Protein AF-A0A523K2S6-F1 (afdb_monomer)

Mean predicted aligned error: 17.95 Å

Radius of gyration: 33.0 Å; Cα contacts (8 Å, |Δi|>4): 289; chains: 1; bounding box: 97×90×65 Å

pLDDT: mean 77.91, std 21.89, range [34.88, 98.75]

Structure (mmCIF, N/CA/C/O backbone):
data_AF-A0A523K2S6-F1
#
_entry.id   AF-A0A523K2S6-F1
#
loop_
_atom_site.group_PDB
_atom_site.id
_atom_site.type_symbol
_atom_site.label_atom_id
_atom_site.label_alt_id
_atom_site.label_comp_id
_atom_site.label_asym_id
_atom_site.label_entity_id
_atom_site.label_seq_id
_atom_site.pdbx_PDB_ins_code
_atom_site.Cartn_x
_atom_site.Cartn_y
_atom_site.Cartn_z
_atom_site.occupancy
_atom_site.B_iso_or_equiv
_atom_site.auth_seq_id
_atom_site.auth_comp_id
_atom_site.auth_asym_id
_atom_site.auth_atom_id
_atom_site.pdbx_PDB_model_num
ATOM 1 N N . MET A 1 1 ? -39.197 -48.636 18.291 1.00 49.72 1 MET A N 1
ATOM 2 C CA . MET A 1 1 ? -38.676 -48.332 16.944 1.00 49.72 1 MET A CA 1
ATOM 3 C C . MET A 1 1 ? -39.840 -48.291 15.971 1.00 49.72 1 MET A C 1
ATOM 5 O O . MET A 1 1 ? -40.367 -49.347 15.671 1.00 49.72 1 MET A O 1
ATOM 9 N N . SER A 1 2 ? -40.267 -47.093 15.575 1.00 45.44 2 SER A N 1
ATOM 10 C CA . SER A 1 2 ? -41.191 -46.810 14.464 1.00 45.44 2 SER A CA 1
ATOM 11 C C . SER A 1 2 ? -41.202 -45.296 14.273 1.00 45.44 2 SER A C 1
ATOM 13 O O . SER A 1 2 ? -41.321 -44.574 15.260 1.00 45.44 2 SER A O 1
ATOM 15 N N . GLY A 1 3 ? -41.066 -44.818 13.039 1.00 45.69 3 GLY A N 1
ATOM 16 C CA . GLY A 1 3 ? -41.155 -43.390 12.739 1.00 45.69 3 GLY A CA 1
ATOM 17 C C . GLY A 1 3 ? -40.710 -43.059 11.321 1.00 45.69 3 GLY A C 1
ATOM 18 O O . GLY A 1 3 ? -39.534 -42.814 11.093 1.00 45.69 3 GLY A O 1
ATOM 19 N N . ASN A 1 4 ? -41.676 -43.120 10.407 1.00 50.22 4 ASN A N 1
ATOM 20 C CA . ASN A 1 4 ? -41.684 -42.763 8.988 1.00 50.22 4 ASN A CA 1
ATOM 21 C C . ASN A 1 4 ? -40.655 -41.736 8.483 1.00 50.22 4 ASN A C 1
ATOM 23 O O . ASN A 1 4 ? -40.502 -40.649 9.032 1.00 50.22 4 ASN A O 1
ATOM 27 N N . VAL A 1 5 ? -40.097 -42.055 7.312 1.00 49.19 5 VAL A N 1
ATOM 28 C CA . VAL A 1 5 ? -39.495 -41.107 6.369 1.00 49.19 5 VAL A CA 1
ATOM 29 C C . VAL A 1 5 ? -40.601 -40.600 5.438 1.00 49.19 5 VAL A C 1
ATOM 31 O O . VAL A 1 5 ? -41.127 -41.367 4.634 1.00 49.19 5 VAL A O 1
ATOM 34 N N . GLU A 1 6 ? -40.944 -39.317 5.538 1.00 52.25 6 GLU A N 1
ATOM 35 C CA . GLU A 1 6 ? -41.710 -38.590 4.518 1.00 52.25 6 GLU A CA 1
ATOM 36 C C . GLU A 1 6 ? -40.769 -37.687 3.699 1.00 52.25 6 GLU A C 1
ATOM 38 O O . GLU A 1 6 ? -39.931 -36.996 4.284 1.00 52.25 6 GLU A O 1
ATOM 43 N N . PRO A 1 7 ? -40.895 -37.649 2.359 1.00 58.34 7 PRO A N 1
ATOM 44 C CA . PRO A 1 7 ? -40.192 -36.695 1.512 1.00 58.34 7 PRO A CA 1
ATOM 45 C C . PRO A 1 7 ? -41.106 -35.511 1.166 1.00 58.34 7 PRO A C 1
ATOM 47 O O . PRO A 1 7 ? -42.176 -35.698 0.590 1.00 58.34 7 PRO A O 1
ATOM 50 N N . VAL A 1 8 ? -40.675 -34.274 1.438 1.00 51.72 8 VAL A N 1
ATOM 51 C CA . VAL A 1 8 ? -41.408 -33.074 0.997 1.00 51.72 8 VAL A CA 1
ATOM 52 C C . VAL A 1 8 ? -40.514 -32.145 0.179 1.00 51.72 8 VAL A C 1
ATOM 54 O O . VAL A 1 8 ? -39.736 -31.348 0.685 1.00 51.72 8 VAL A O 1
ATOM 57 N N . SER A 1 9 ? -40.693 -32.304 -1.130 1.00 50.50 9 SER A N 1
ATOM 58 C CA . SER A 1 9 ? -40.904 -31.267 -2.140 1.00 50.50 9 SER A CA 1
ATOM 59 C C . SER A 1 9 ? -39.935 -30.081 -2.228 1.00 50.50 9 SER A C 1
ATOM 61 O O . SER A 1 9 ? -40.079 -29.051 -1.576 1.00 50.50 9 SER A O 1
ATOM 63 N N . ALA A 1 10 ? -39.088 -30.162 -3.256 1.00 51.25 10 ALA A N 1
ATOM 64 C CA . ALA A 1 10 ? -38.571 -29.018 -3.993 1.00 51.25 10 ALA A CA 1
ATOM 65 C C . ALA A 1 10 ? -39.717 -28.129 -4.511 1.00 51.25 10 ALA A C 1
ATOM 67 O O . ALA A 1 10 ? -40.671 -28.643 -5.101 1.00 51.25 10 ALA A O 1
ATOM 68 N N . HIS A 1 11 ? -39.604 -26.808 -4.342 1.00 53.78 11 HIS A N 1
ATOM 69 C CA . HIS A 1 11 ? -40.434 -25.826 -5.039 1.00 53.78 11 HIS A CA 1
ATOM 70 C C . HIS A 1 11 ? -39.612 -24.617 -5.510 1.00 53.78 11 HIS A C 1
ATOM 72 O O . HIS A 1 11 ? -39.163 -23.787 -4.732 1.00 53.78 11 HIS A O 1
ATOM 78 N N . ARG A 1 12 ? -39.489 -24.566 -6.840 1.00 58.84 12 ARG A N 1
ATOM 79 C CA . ARG A 1 12 ? -39.665 -23.413 -7.737 1.00 58.84 12 ARG A CA 1
ATOM 80 C C . ARG A 1 12 ? -38.835 -22.144 -7.509 1.00 58.84 12 ARG A C 1
ATOM 82 O O . ARG A 1 12 ? -39.193 -21.224 -6.789 1.00 58.84 12 ARG A O 1
ATOM 89 N N . ILE A 1 13 ? -37.818 -22.080 -8.364 1.00 51.72 13 ILE A N 1
ATOM 90 C CA . ILE A 1 13 ? -37.396 -20.949 -9.198 1.00 51.72 13 ILE A CA 1
ATOM 91 C C . ILE A 1 13 ? -38.525 -19.922 -9.424 1.00 51.72 13 ILE A C 1
ATOM 93 O O . ILE A 1 13 ? -39.527 -20.227 -10.072 1.00 51.72 13 ILE A O 1
ATOM 97 N N . THR A 1 14 ? -38.289 -18.678 -9.009 1.00 52.59 14 THR A N 1
ATOM 98 C CA . THR A 1 14 ? -38.937 -17.500 -9.602 1.00 52.59 14 THR A CA 1
ATOM 99 C C . THR A 1 14 ? -37.880 -16.450 -9.900 1.00 52.59 14 THR A C 1
ATOM 101 O O . THR A 1 14 ? -37.415 -15.717 -9.033 1.00 52.59 14 THR A O 1
ATOM 104 N N . SER A 1 15 ? -37.492 -16.420 -11.168 1.00 51.84 15 SER A N 1
ATOM 105 C CA . SER A 1 15 ? -36.750 -15.364 -11.832 1.00 51.84 15 SER A CA 1
ATOM 106 C C . SER A 1 15 ? -37.618 -14.106 -11.939 1.00 51.84 15 SER A C 1
ATOM 108 O O . SER A 1 15 ? -38.623 -14.084 -12.648 1.00 51.84 15 SER A O 1
ATOM 110 N N . VAL A 1 16 ? -37.211 -13.025 -11.274 1.00 59.16 16 VAL A N 1
ATOM 111 C CA . VAL A 1 16 ? -37.731 -11.677 -11.540 1.00 59.16 16 VAL A CA 1
ATOM 112 C C . VAL A 1 16 ? -36.682 -10.926 -12.353 1.00 59.16 16 VAL A C 1
ATOM 114 O O . VAL A 1 16 ? -35.808 -10.245 -11.833 1.00 59.16 16 VAL A O 1
ATOM 117 N N . GLN A 1 17 ? -36.778 -11.101 -13.669 1.00 56.09 17 GLN A N 1
ATOM 118 C CA . GLN A 1 17 ? -36.229 -10.194 -14.672 1.00 56.09 17 GLN A CA 1
ATOM 119 C C . GLN A 1 17 ? -37.287 -9.131 -14.981 1.00 56.09 17 GLN A C 1
ATOM 121 O O . GLN A 1 17 ? -38.401 -9.485 -15.370 1.00 56.09 17 GLN A O 1
ATOM 126 N N . ARG A 1 18 ? -36.945 -7.852 -14.778 1.00 51.03 18 ARG A N 1
ATOM 127 C CA . ARG A 1 18 ? -37.599 -6.612 -15.265 1.00 51.03 18 ARG A CA 1
ATOM 128 C C . ARG A 1 18 ? -36.822 -5.456 -14.600 1.00 51.03 18 ARG A C 1
ATOM 130 O O . ARG A 1 18 ? -36.730 -5.432 -13.385 1.00 51.03 18 ARG A O 1
ATOM 137 N N . ARG A 1 19 ? -36.254 -4.462 -15.285 1.00 59.84 19 ARG A N 1
ATOM 138 C CA . ARG A 1 19 ? -36.777 -3.728 -16.438 1.00 59.84 19 ARG A CA 1
ATOM 139 C C . ARG A 1 19 ? -35.655 -3.223 -17.344 1.00 59.84 19 ARG A C 1
ATOM 141 O O . ARG A 1 19 ? -34.647 -2.698 -16.891 1.00 59.84 19 ARG A O 1
ATOM 148 N N . CYS A 1 20 ? -35.947 -3.313 -18.635 1.00 49.75 20 CYS A N 1
ATOM 149 C CA . CYS A 1 20 ? -35.382 -2.508 -19.704 1.00 49.75 20 CYS A CA 1
ATOM 150 C C . CYS A 1 20 ? -35.669 -1.017 -19.437 1.00 49.75 20 CYS A C 1
ATOM 152 O O . CYS A 1 20 ? -36.823 -0.654 -19.203 1.00 49.75 20 CYS A O 1
ATOM 154 N N . GLY A 1 21 ? -34.642 -0.172 -19.503 1.00 44.00 21 GLY A N 1
ATOM 155 C CA . GLY A 1 21 ? -34.750 1.286 -19.505 1.00 44.00 21 GLY A CA 1
ATOM 156 C C . GLY A 1 21 ? -33.819 1.844 -20.575 1.00 44.00 21 GLY A C 1
ATOM 157 O O . GLY A 1 21 ? -32.608 1.861 -20.406 1.00 44.00 21 GLY A O 1
ATOM 158 N N . ARG A 1 22 ? -34.411 2.228 -21.704 1.00 47.81 22 ARG A N 1
ATOM 159 C CA . ARG A 1 22 ? -33.786 2.741 -22.924 1.00 47.81 22 ARG A CA 1
ATOM 160 C C . ARG A 1 22 ? -34.206 4.202 -23.075 1.00 47.81 22 ARG A C 1
ATOM 162 O O . ARG A 1 22 ? -35.403 4.451 -23.141 1.00 47.81 22 ARG A O 1
ATOM 169 N N . ALA A 1 23 ? -33.256 5.127 -23.162 1.00 44.72 23 ALA A N 1
ATOM 170 C CA . ALA A 1 23 ? -33.425 6.483 -23.707 1.00 44.72 23 ALA A CA 1
ATOM 171 C C . ALA A 1 23 ? -32.012 7.042 -23.974 1.00 44.72 23 ALA A C 1
ATOM 173 O O . ALA A 1 23 ? -31.183 7.033 -23.073 1.00 44.72 23 ALA A O 1
ATOM 174 N N . ALA A 1 24 ? -31.608 7.225 -25.238 1.00 45.81 24 ALA A N 1
ATOM 175 C CA . ALA A 1 24 ? -31.698 8.497 -25.979 1.00 45.81 24 ALA A CA 1
ATOM 176 C C . ALA A 1 24 ? -30.835 9.582 -25.297 1.00 45.81 24 ALA A C 1
ATOM 178 O O . ALA A 1 24 ? -31.124 9.976 -24.181 1.00 45.81 24 ALA A O 1
ATOM 179 N N . GLY A 1 25 ? -29.702 10.031 -25.838 1.00 40.34 25 GLY A N 1
ATOM 180 C CA . GLY A 1 25 ? -29.514 10.572 -27.181 1.00 40.34 25 GLY A CA 1
ATOM 181 C C . GLY A 1 25 ? -29.456 12.101 -27.079 1.00 40.34 25 GLY A C 1
ATOM 182 O O . GLY A 1 25 ? -30.502 12.727 -27.011 1.00 40.34 25 GLY A O 1
ATOM 183 N N . ALA A 1 26 ? -28.253 12.682 -27.041 1.00 45.16 26 ALA A N 1
ATOM 184 C CA . ALA A 1 26 ? -27.994 14.120 -27.219 1.00 45.16 26 ALA A CA 1
ATOM 185 C C . ALA A 1 26 ? -26.478 14.295 -27.444 1.00 45.16 26 ALA A C 1
ATOM 187 O O . ALA A 1 26 ? -25.683 14.058 -26.544 1.00 45.16 26 ALA A O 1
ATOM 188 N N . SER A 1 27 ? -26.008 14.350 -28.691 1.00 41.16 27 SER A N 1
ATOM 189 C CA . SER A 1 27 ? -25.893 15.552 -29.534 1.00 41.16 27 SER A CA 1
ATOM 190 C C . SER A 1 27 ? -24.759 16.496 -29.107 1.00 41.16 27 SER A C 1
ATOM 192 O O . SER A 1 27 ? -24.854 17.241 -28.138 1.00 41.16 27 SER A O 1
ATOM 194 N N . ILE A 1 28 ? -23.714 16.437 -29.928 1.00 53.41 28 ILE A N 1
ATOM 195 C CA . ILE A 1 28 ? -22.535 17.298 -30.064 1.00 53.41 28 ILE A CA 1
ATOM 196 C C . ILE A 1 28 ? -22.958 18.777 -30.222 1.00 53.41 28 ILE A C 1
ATOM 198 O O . ILE A 1 28 ? -24.001 19.048 -30.819 1.00 53.41 28 ILE A O 1
ATOM 202 N N . PRO A 1 29 ? -22.130 19.744 -29.787 1.00 53.88 29 PRO A N 1
ATOM 203 C CA . PRO A 1 29 ? -21.539 20.596 -30.815 1.00 53.88 29 PRO A CA 1
ATOM 204 C C . PRO A 1 29 ? -20.043 20.845 -30.603 1.00 53.88 29 PRO A C 1
ATOM 206 O O . PRO A 1 29 ? -19.600 21.416 -29.609 1.00 53.88 29 PRO A O 1
ATOM 209 N N . ALA A 1 30 ? -19.287 20.480 -31.634 1.00 51.97 30 ALA A N 1
ATOM 210 C CA . ALA A 1 30 ? -18.008 21.067 -31.958 1.00 51.97 30 ALA A CA 1
ATOM 211 C C . ALA A 1 30 ? -18.214 22.549 -32.322 1.00 51.97 30 ALA A C 1
ATOM 213 O O . ALA A 1 30 ? -19.027 22.887 -33.183 1.00 51.97 30 ALA A O 1
ATOM 214 N N . ARG A 1 31 ? -17.450 23.428 -31.680 1.00 56.91 31 ARG A N 1
ATOM 215 C CA . ARG A 1 31 ? -17.113 24.788 -32.126 1.00 56.91 31 ARG A CA 1
ATOM 216 C C . ARG A 1 31 ? -15.602 24.879 -31.919 1.00 56.91 31 ARG A C 1
ATOM 218 O O . ARG A 1 31 ? -15.158 24.767 -30.788 1.00 56.91 31 ARG A O 1
ATOM 225 N N . LEU A 1 32 ? -14.743 24.829 -32.934 1.00 46.94 32 LEU A N 1
ATOM 226 C CA . LEU A 1 32 ? -14.580 25.741 -34.072 1.00 46.94 32 LEU A CA 1
ATOM 227 C C . LEU A 1 32 ? -14.509 27.217 -33.649 1.00 46.94 32 LEU A C 1
ATOM 229 O O . LEU A 1 32 ? -15.519 27.913 -33.633 1.00 46.94 32 LEU A O 1
ATOM 233 N N . LEU A 1 33 ? -13.291 27.676 -33.355 1.00 51.50 33 LEU A N 1
ATOM 234 C CA . LEU A 1 33 ? -12.807 29.038 -33.611 1.00 51.50 33 LEU A CA 1
ATOM 235 C C . LEU A 1 33 ? -11.278 28.924 -33.789 1.00 51.50 33 LEU A C 1
ATOM 237 O O . LEU A 1 33 ? -10.577 28.547 -32.861 1.00 51.50 33 LEU A O 1
ATOM 241 N N . LEU A 1 34 ? -10.785 28.815 -35.021 1.00 49.88 34 LEU A N 1
ATOM 242 C CA . LEU A 1 34 ? -10.375 29.896 -35.930 1.00 49.88 34 LEU A CA 1
ATOM 243 C C . LEU A 1 34 ? -9.080 30.620 -35.500 1.00 49.88 34 LEU A C 1
ATOM 245 O O . LEU A 1 34 ? -9.089 31.551 -34.705 1.00 49.88 34 LEU A O 1
ATOM 249 N N . VAL A 1 35 ? -7.986 30.127 -36.089 1.00 49.91 35 VAL A N 1
ATOM 250 C CA . VAL A 1 35 ? -6.785 30.802 -36.616 1.00 49.91 35 VAL A CA 1
ATOM 251 C C . VAL A 1 35 ? -6.723 32.331 -36.467 1.00 49.91 35 VAL A C 1
ATOM 253 O O . VAL A 1 35 ? -7.559 33.045 -37.015 1.00 49.91 35 VAL A O 1
ATOM 256 N N . ALA A 1 36 ? -5.611 32.823 -35.909 1.00 55.91 36 ALA A N 1
ATOM 257 C CA . ALA A 1 36 ? -5.037 34.120 -36.266 1.00 55.91 36 ALA A CA 1
ATOM 258 C C . ALA A 1 36 ? -3.507 33.997 -36.396 1.00 55.91 36 ALA A C 1
ATOM 260 O O . ALA A 1 36 ? -2.790 33.785 -35.420 1.00 55.91 36 ALA A O 1
ATOM 261 N N . LEU A 1 37 ? -3.040 34.098 -37.642 1.00 52.47 37 LEU A N 1
ATOM 262 C CA . LEU A 1 37 ? -1.653 34.319 -38.040 1.00 52.47 37 LEU A CA 1
ATOM 263 C C . LEU A 1 37 ? -1.199 35.717 -37.611 1.00 52.47 37 LEU A C 1
ATOM 265 O O . LEU A 1 37 ? -1.902 36.682 -37.901 1.00 52.47 37 LEU A O 1
ATOM 269 N N . LEU A 1 38 ? 0.017 35.838 -37.076 1.00 57.69 38 LEU A N 1
ATOM 270 C CA . LEU A 1 38 ? 0.796 37.075 -37.154 1.00 57.69 38 LEU A CA 1
ATOM 271 C C . LEU A 1 38 ? 2.238 36.740 -37.544 1.00 57.69 38 LEU A C 1
ATOM 273 O O . LEU A 1 38 ? 3.050 36.278 -36.748 1.00 57.69 38 LEU A O 1
ATOM 277 N N . VAL A 1 39 ? 2.491 36.968 -38.829 1.00 49.97 39 VAL A N 1
ATOM 278 C CA . VAL A 1 39 ? 3.796 37.107 -39.470 1.00 49.97 39 VAL A CA 1
ATOM 279 C C . VAL A 1 39 ? 4.467 38.371 -38.926 1.00 49.97 39 VAL A C 1
ATOM 281 O O . VAL A 1 39 ? 3.834 39.425 -38.878 1.00 49.97 39 VAL A O 1
ATOM 284 N N . GLY A 1 40 ? 5.744 38.278 -38.559 1.00 42.69 40 GLY A N 1
ATOM 285 C CA . GLY A 1 40 ? 6.591 39.417 -38.206 1.00 42.69 40 GLY A CA 1
ATOM 286 C C . GLY A 1 40 ? 8.005 39.194 -38.734 1.00 42.69 40 GLY A C 1
ATOM 287 O O . GLY A 1 40 ? 8.670 38.235 -38.359 1.00 42.69 40 GLY A O 1
ATOM 288 N N . SER A 1 41 ? 8.402 40.057 -39.660 1.00 48.41 41 SER A N 1
ATOM 289 C CA . SER A 1 41 ? 9.539 39.950 -40.574 1.00 48.41 41 SER A CA 1
ATOM 290 C C . SER A 1 41 ? 10.744 40.785 -40.117 1.00 48.41 41 SER A C 1
ATOM 292 O O . SER A 1 41 ? 10.554 41.856 -39.550 1.00 48.41 41 SER A O 1
ATOM 294 N N . GLY A 1 42 ? 11.953 40.375 -40.528 1.00 39.84 42 GLY A N 1
ATOM 295 C CA . GLY A 1 42 ? 13.169 41.210 -40.602 1.00 39.84 42 GLY A CA 1
ATOM 296 C C . GLY A 1 42 ? 14.052 41.166 -39.346 1.00 39.84 42 GLY A C 1
ATOM 297 O O . GLY A 1 42 ? 13.551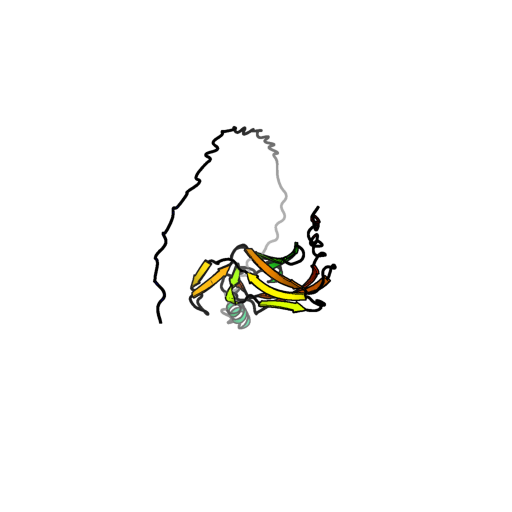 41.156 -38.236 1.00 39.84 42 GLY A O 1
ATOM 298 N N . GLY A 1 43 ? 15.380 41.127 -39.406 1.00 34.88 43 GLY A N 1
ATOM 299 C CA . GLY A 1 43 ? 16.327 41.211 -40.512 1.00 34.88 43 GLY A CA 1
ATOM 300 C C . GLY A 1 43 ? 17.694 41.653 -39.959 1.00 34.88 43 GLY A C 1
ATOM 301 O O . GLY A 1 43 ? 17.757 42.632 -39.232 1.00 34.88 43 GLY A O 1
ATOM 302 N N . ALA A 1 44 ? 18.747 40.934 -40.361 1.00 35.59 44 ALA A N 1
ATOM 303 C CA . ALA A 1 44 ? 20.128 41.391 -40.578 1.00 35.59 44 ALA A CA 1
ATOM 304 C C . ALA A 1 44 ? 21.070 41.848 -39.420 1.00 35.59 44 ALA A C 1
ATOM 306 O O . ALA A 1 44 ? 20.937 42.928 -38.863 1.00 35.59 44 ALA A O 1
ATOM 307 N N . LEU A 1 45 ? 22.160 41.063 -39.301 1.00 42.69 45 LEU A N 1
ATOM 308 C CA . LEU A 1 45 ? 23.595 41.441 -39.333 1.00 42.69 45 LEU A CA 1
ATOM 309 C C . LEU A 1 45 ? 24.281 42.085 -38.104 1.00 42.69 45 LEU A C 1
ATOM 311 O O . LEU A 1 45 ? 24.112 43.267 -37.834 1.00 42.69 45 LEU A O 1
ATOM 315 N N . ALA A 1 46 ? 25.190 41.308 -37.492 1.00 39.12 46 ALA A N 1
ATOM 316 C CA . ALA A 1 46 ? 26.567 41.657 -37.073 1.00 39.12 46 ALA A CA 1
ATOM 317 C C . ALA A 1 46 ? 27.170 40.405 -36.390 1.00 39.12 46 ALA A C 1
ATOM 319 O O . ALA A 1 46 ? 26.710 39.995 -35.330 1.00 39.12 46 ALA A O 1
ATOM 320 N N . ASP A 1 47 ? 27.932 39.568 -37.092 1.00 40.34 47 ASP A N 1
ATOM 321 C CA . ASP A 1 47 ? 29.402 39.613 -37.199 1.00 40.34 47 ASP A CA 1
ATOM 322 C C . ASP A 1 47 ? 30.122 39.706 -35.841 1.00 40.34 47 ASP A C 1
ATOM 324 O O . ASP A 1 47 ? 30.243 40.788 -35.273 1.00 40.34 47 ASP A O 1
ATOM 328 N N . HIS A 1 48 ? 30.581 38.557 -35.329 1.00 39.53 48 HIS A N 1
ATOM 329 C CA . HIS A 1 48 ? 31.807 38.434 -34.531 1.00 39.53 48 HIS A CA 1
ATOM 330 C C . HIS A 1 48 ? 32.260 36.969 -34.513 1.00 39.53 48 HIS A C 1
ATOM 332 O O . HIS A 1 48 ? 31.724 36.124 -33.793 1.00 39.53 48 HIS A O 1
ATOM 338 N N . ALA A 1 49 ? 33.252 36.680 -35.350 1.00 49.53 49 ALA A N 1
ATOM 339 C CA . ALA A 1 49 ? 34.025 35.451 -35.317 1.00 49.53 49 ALA A CA 1
ATOM 340 C C . ALA A 1 49 ? 34.973 35.442 -34.105 1.00 49.53 49 ALA A C 1
ATOM 342 O O . ALA A 1 49 ? 35.590 36.462 -33.792 1.00 49.53 49 ALA A O 1
ATOM 343 N N . PRO A 1 50 ? 35.178 34.274 -33.486 1.00 47.19 50 PRO A N 1
ATOM 344 C CA . PRO A 1 50 ? 36.501 33.915 -33.011 1.00 47.19 50 PRO A CA 1
ATOM 345 C C . PRO A 1 50 ? 37.022 32.712 -33.800 1.00 47.19 50 PRO A C 1
ATOM 347 O O . PRO A 1 50 ? 36.400 31.650 -33.866 1.00 47.19 50 PRO A O 1
ATOM 350 N N . ASP A 1 51 ? 38.196 32.907 -34.396 1.00 45.00 51 ASP A N 1
ATOM 351 C CA . ASP A 1 51 ? 39.038 31.862 -34.964 1.00 45.00 51 ASP A CA 1
ATOM 352 C C . ASP A 1 51 ? 39.324 30.780 -33.914 1.00 45.00 51 ASP A C 1
ATOM 354 O O . ASP A 1 51 ? 40.210 30.920 -33.068 1.00 45.00 51 ASP A O 1
ATOM 358 N N . HIS A 1 52 ? 38.629 29.647 -34.003 1.00 49.19 52 HIS A N 1
ATOM 359 C CA . HIS A 1 52 ? 39.098 28.410 -33.395 1.00 49.19 52 HIS A CA 1
ATOM 360 C C . HIS A 1 52 ? 39.892 27.635 -34.437 1.00 49.19 52 HIS A C 1
ATOM 362 O O . HIS A 1 52 ? 39.380 26.804 -35.186 1.00 49.19 52 HIS A O 1
ATOM 368 N N . ARG A 1 53 ? 41.188 27.956 -34.463 1.00 45.44 53 ARG A N 1
ATOM 369 C CA . ARG A 1 53 ? 42.251 27.147 -35.055 1.00 45.44 53 ARG A CA 1
ATOM 370 C C . ARG A 1 53 ? 41.993 25.673 -34.738 1.00 45.44 53 ARG A C 1
ATOM 372 O O . ARG A 1 53 ? 42.062 25.257 -33.581 1.00 45.44 53 ARG A O 1
ATOM 379 N N . ALA A 1 54 ? 41.733 24.898 -35.784 1.00 44.34 54 ALA A N 1
ATOM 380 C CA . ALA A 1 54 ? 41.814 23.452 -35.756 1.00 44.34 54 ALA A CA 1
ATOM 381 C C . ALA A 1 54 ? 43.226 23.059 -35.299 1.00 44.34 54 ALA A C 1
ATOM 383 O O . ALA A 1 54 ? 44.195 23.180 -36.048 1.00 44.34 54 ALA A O 1
ATOM 384 N N . SER A 1 55 ? 43.343 22.624 -34.046 1.00 44.09 55 SER A N 1
ATOM 385 C CA . SER A 1 55 ? 44.484 21.843 -33.596 1.00 44.09 55 SER A CA 1
ATOM 386 C C . SER A 1 55 ? 44.167 20.394 -33.932 1.00 44.09 55 SER A C 1
ATOM 388 O O . SER A 1 55 ? 43.361 19.747 -33.265 1.00 44.09 55 SER A O 1
ATOM 390 N N . SER A 1 56 ? 44.751 19.908 -35.025 1.00 51.59 56 SER A N 1
ATOM 391 C CA . SER A 1 56 ? 44.815 18.485 -35.327 1.00 51.59 56 SER A CA 1
ATOM 392 C C . SER A 1 56 ? 45.688 17.808 -34.269 1.00 51.59 56 SER A C 1
ATOM 394 O O . SER A 1 56 ? 46.899 17.673 -34.442 1.00 51.59 56 SER A O 1
ATOM 396 N N . ALA A 1 57 ? 45.082 17.407 -33.158 1.00 45.22 57 ALA A N 1
ATOM 397 C CA . ALA A 1 57 ? 45.645 16.387 -32.294 1.00 45.22 57 ALA A CA 1
ATOM 398 C C . ALA A 1 57 ? 45.046 15.050 -32.736 1.00 45.22 57 ALA A C 1
ATOM 400 O O . ALA A 1 57 ? 43.827 14.876 -32.764 1.00 45.22 57 ALA A O 1
ATOM 401 N N . ALA A 1 58 ? 45.919 14.143 -33.163 1.00 53.34 58 ALA A N 1
ATOM 402 C CA . ALA A 1 58 ? 45.585 12.759 -33.457 1.00 53.34 58 ALA A CA 1
ATOM 403 C C . ALA A 1 58 ? 44.815 12.124 -32.279 1.00 53.34 58 ALA A C 1
ATOM 405 O O . ALA A 1 58 ? 45.017 12.535 -31.134 1.00 53.34 58 ALA A O 1
ATOM 406 N N . PRO A 1 59 ? 43.949 11.123 -32.521 1.00 45.97 59 PRO A N 1
ATOM 407 C CA . PRO A 1 59 ? 43.314 10.401 -31.435 1.00 45.97 59 PRO A CA 1
ATOM 408 C C . PRO A 1 59 ? 44.399 9.591 -30.727 1.00 45.97 59 PRO A C 1
ATOM 410 O O . PRO A 1 59 ? 44.808 8.531 -31.197 1.00 45.97 59 PRO A O 1
ATOM 413 N N . GLU A 1 60 ? 44.895 10.101 -29.604 1.00 48.56 60 GLU A N 1
ATOM 414 C CA . GLU A 1 60 ? 45.646 9.270 -28.680 1.00 48.56 60 GLU A CA 1
ATOM 415 C C . GLU A 1 60 ? 44.663 8.232 -28.147 1.00 48.56 60 GLU A C 1
ATOM 417 O O . GLU A 1 60 ? 43.744 8.529 -27.383 1.00 48.56 60 GLU A O 1
ATOM 422 N N . SER A 1 61 ? 44.826 7.001 -28.624 1.00 58.50 61 SER A N 1
ATOM 423 C CA . SER A 1 61 ? 44.219 5.792 -28.088 1.00 58.50 61 SER A CA 1
ATOM 424 C C . SER A 1 61 ? 44.753 5.555 -26.674 1.00 58.50 61 SER A C 1
ATOM 426 O O . SER A 1 61 ? 45.560 4.662 -26.428 1.00 58.50 61 SER A O 1
ATOM 428 N N . GLY A 1 62 ? 44.342 6.417 -25.750 1.00 58.88 62 GLY A N 1
ATOM 429 C CA . GLY A 1 62 ? 44.568 6.292 -24.327 1.00 58.88 62 GLY A CA 1
ATOM 430 C C . GLY A 1 62 ? 43.434 5.475 -23.738 1.00 58.88 62 GLY A C 1
ATOM 431 O O . GLY A 1 62 ? 42.283 5.916 -23.713 1.00 58.88 62 GLY A O 1
ATOM 432 N N . PHE A 1 63 ? 43.754 4.278 -23.256 1.00 66.69 63 PHE A N 1
ATOM 433 C CA . PHE A 1 63 ? 42.882 3.554 -22.341 1.00 66.69 63 PHE A CA 1
ATOM 434 C C . PHE A 1 63 ? 42.703 4.418 -21.090 1.00 66.69 63 PHE A C 1
ATOM 436 O O . PHE A 1 63 ? 43.555 4.426 -20.208 1.00 66.69 63 PHE A O 1
ATOM 443 N N . ASN A 1 64 ? 41.611 5.179 -21.034 1.00 76.00 64 ASN A N 1
ATOM 444 C CA . ASN A 1 64 ? 41.183 5.873 -19.831 1.00 76.00 64 ASN A CA 1
ATOM 445 C C . ASN A 1 64 ? 40.397 4.860 -18.983 1.00 76.00 64 ASN A C 1
ATOM 447 O O . ASN A 1 64 ? 39.244 4.562 -19.295 1.00 76.00 64 ASN A O 1
ATOM 451 N N . PRO A 1 65 ? 40.979 4.301 -17.907 1.00 69.88 65 PRO A N 1
ATOM 452 C CA . PRO A 1 65 ? 40.273 3.329 -17.070 1.00 69.88 65 PRO A CA 1
ATOM 453 C C . PRO A 1 65 ? 39.004 3.932 -16.446 1.00 69.88 65 PRO A C 1
ATOM 455 O O . PRO A 1 65 ? 38.053 3.211 -16.159 1.00 69.88 65 PRO A O 1
ATOM 458 N N . LEU A 1 66 ? 38.954 5.263 -16.307 1.00 73.06 66 LEU A N 1
ATOM 459 C CA . LEU A 1 66 ? 37.774 5.998 -15.855 1.00 73.06 66 LEU A CA 1
ATOM 460 C C . LEU A 1 66 ? 36.618 5.989 -16.860 1.00 73.06 66 LEU A C 1
ATOM 462 O O . LEU A 1 66 ? 35.474 5.871 -16.435 1.00 73.06 66 LEU A O 1
ATOM 466 N N . SER A 1 67 ? 36.875 6.065 -18.169 1.00 69.56 67 SER A N 1
ATOM 467 C CA . SER A 1 67 ? 35.794 5.971 -19.159 1.00 69.56 67 SER A CA 1
ATOM 468 C C . SER A 1 67 ? 35.293 4.536 -19.319 1.00 69.56 67 SER A C 1
ATOM 470 O O . SER A 1 67 ? 34.116 4.333 -19.603 1.00 69.56 67 SER A O 1
ATOM 472 N N . ILE A 1 68 ? 36.140 3.539 -19.042 1.00 74.19 68 ILE A N 1
ATOM 473 C CA . ILE A 1 68 ? 35.706 2.143 -18.907 1.00 74.19 68 ILE A CA 1
ATOM 474 C C . ILE A 1 68 ? 34.811 1.991 -17.671 1.00 74.19 68 ILE A C 1
ATOM 476 O O . ILE A 1 68 ? 33.740 1.408 -17.786 1.00 74.19 68 ILE A O 1
ATOM 480 N N . LEU A 1 69 ? 35.158 2.587 -16.522 1.00 70.19 69 LEU A N 1
ATOM 481 C CA . LEU A 1 69 ? 34.252 2.612 -15.365 1.00 70.19 69 LEU A CA 1
ATOM 482 C C . LEU A 1 69 ? 32.924 3.326 -15.670 1.00 70.19 69 LEU A C 1
ATOM 484 O O . LEU A 1 69 ? 31.881 2.809 -15.294 1.00 70.19 69 LEU A O 1
ATOM 488 N N . GLN A 1 70 ? 32.937 4.452 -16.392 1.00 70.44 70 GLN A N 1
ATOM 489 C CA . GLN A 1 70 ? 31.710 5.164 -16.786 1.00 70.44 70 GLN A CA 1
ATOM 490 C C . GLN A 1 70 ? 30.814 4.350 -17.734 1.00 70.44 70 GLN A C 1
ATOM 492 O O . GLN A 1 70 ? 29.590 4.461 -17.679 1.00 70.44 70 GLN A O 1
ATOM 497 N N . GLN A 1 71 ? 31.405 3.515 -18.593 1.00 70.50 71 GLN A N 1
ATOM 498 C CA . GLN A 1 71 ? 30.662 2.586 -19.451 1.00 70.50 71 GLN A CA 1
ATOM 499 C C . GLN A 1 71 ? 30.112 1.390 -18.659 1.00 70.50 71 GLN A C 1
ATOM 501 O O . GLN A 1 71 ? 29.014 0.921 -18.949 1.00 70.50 71 GLN A O 1
ATOM 506 N N . LEU A 1 72 ? 30.829 0.939 -17.624 1.00 65.56 72 LEU A N 1
ATOM 507 C CA . LEU A 1 72 ? 30.382 -0.112 -16.703 1.00 65.56 72 LEU A CA 1
ATOM 508 C C . LEU A 1 72 ? 29.307 0.376 -15.717 1.00 65.56 72 LEU A C 1
ATOM 510 O O . LEU A 1 72 ? 28.540 -0.438 -15.211 1.00 65.56 72 LEU A O 1
ATOM 514 N N . THR A 1 73 ? 29.206 1.687 -15.480 1.00 65.56 73 THR A N 1
ATOM 515 C CA . THR A 1 73 ? 28.112 2.308 -14.714 1.00 65.56 73 THR A CA 1
ATOM 516 C C . THR A 1 73 ? 26.905 2.685 -15.574 1.00 65.56 73 THR A C 1
ATOM 518 O O . THR A 1 73 ? 26.033 3.390 -15.083 1.00 65.56 73 THR A O 1
ATOM 521 N N . GLY A 1 74 ? 26.840 2.222 -16.831 1.00 52.56 74 GLY A N 1
ATOM 522 C CA . GLY A 1 74 ? 25.621 2.206 -17.639 1.00 52.56 74 GLY A CA 1
ATOM 523 C C . GLY A 1 74 ? 24.911 3.555 -17.717 1.00 52.56 74 GLY A C 1
ATOM 524 O O . GLY A 1 74 ? 23.922 3.782 -17.026 1.00 52.56 74 GLY A O 1
ATOM 525 N N . ASN A 1 75 ? 25.368 4.432 -18.611 1.00 52.94 75 ASN A N 1
ATOM 526 C CA . ASN A 1 75 ? 24.655 5.661 -18.952 1.00 52.94 75 ASN A CA 1
ATOM 527 C C . ASN A 1 75 ? 23.390 5.350 -19.782 1.00 52.94 75 ASN A C 1
ATOM 529 O O . ASN A 1 75 ? 23.292 5.688 -20.960 1.00 52.94 75 ASN A O 1
ATOM 533 N N . SER A 1 76 ? 22.432 4.670 -19.159 1.00 52.75 76 SER A N 1
ATOM 534 C CA . SER A 1 76 ? 21.054 4.524 -19.617 1.00 52.75 76 SER A CA 1
ATOM 535 C C . SER A 1 76 ? 20.277 5.640 -18.936 1.00 52.75 76 SER A C 1
ATOM 537 O O . SER A 1 76 ? 19.753 5.461 -17.844 1.00 52.75 76 SER A O 1
ATOM 539 N N . VAL A 1 77 ? 20.232 6.822 -19.547 1.00 49.44 77 VAL A N 1
ATOM 540 C CA . VAL A 1 77 ? 19.374 7.926 -19.083 1.00 49.44 77 VAL A CA 1
ATOM 541 C C . VAL A 1 77 ? 17.909 7.648 -19.445 1.00 49.44 77 VAL A C 1
ATOM 543 O O . VAL A 1 77 ? 17.272 8.395 -20.175 1.00 49.44 77 VAL A O 1
ATOM 546 N N . ASN A 1 78 ? 17.380 6.527 -18.956 1.00 58.69 78 ASN A N 1
ATOM 547 C CA . ASN A 1 78 ? 16.033 6.516 -18.410 1.00 58.69 78 ASN A CA 1
ATOM 548 C C . ASN A 1 78 ? 16.240 6.736 -16.917 1.00 58.69 78 ASN A C 1
ATOM 550 O O . ASN A 1 78 ? 16.583 5.807 -16.190 1.00 58.69 78 ASN A O 1
ATOM 554 N N . GLU A 1 79 ? 16.150 7.991 -16.494 1.00 85.12 79 GLU A N 1
ATOM 555 C CA . GLU A 1 79 ? 16.242 8.344 -15.084 1.00 85.12 79 GLU A CA 1
ATOM 556 C C . GLU A 1 79 ? 15.083 7.652 -14.357 1.00 85.12 79 GLU A C 1
ATOM 558 O O . GLU A 1 79 ? 13.912 7.969 -14.579 1.00 85.12 79 GLU A O 1
ATOM 563 N N . PHE A 1 80 ? 15.401 6.615 -13.579 1.00 93.06 80 PHE A N 1
ATOM 564 C CA . PHE A 1 80 ? 14.406 5.924 -12.773 1.00 93.06 80 PHE A CA 1
ATOM 565 C C . PHE A 1 80 ? 13.829 6.906 -11.756 1.00 93.06 80 PHE A C 1
ATOM 567 O O . PHE A 1 80 ? 14.568 7.655 -11.118 1.00 93.06 80 PHE A O 1
ATOM 574 N N . LEU A 1 81 ? 12.508 6.886 -11.601 1.00 95.12 81 LEU A N 1
ATOM 575 C CA . LEU A 1 81 ? 11.823 7.724 -10.630 1.00 95.12 81 LEU A CA 1
ATOM 576 C C . LEU A 1 81 ? 12.240 7.321 -9.214 1.00 95.12 81 LEU A C 1
ATOM 578 O O . LEU A 1 81 ? 12.526 6.155 -8.933 1.00 95.12 81 LEU A O 1
ATOM 582 N N . ASP A 1 82 ? 12.230 8.279 -8.297 1.00 96.00 82 ASP A N 1
ATOM 583 C CA . ASP A 1 82 ? 12.268 7.949 -6.877 1.00 96.00 82 ASP A CA 1
ATOM 584 C C . ASP A 1 82 ? 11.038 7.082 -6.526 1.00 96.00 82 ASP A C 1
ATOM 586 O O . ASP A 1 82 ? 9.946 7.337 -7.054 1.00 96.00 82 ASP A O 1
ATOM 590 N N . PRO A 1 83 ? 11.165 6.045 -5.676 1.00 96.31 83 PRO A N 1
ATOM 591 C CA . PRO A 1 83 ? 10.039 5.177 -5.352 1.00 96.31 83 PRO A CA 1
ATOM 592 C C . PRO A 1 83 ? 8.847 5.923 -4.741 1.00 96.31 83 PRO A C 1
ATOM 594 O O . PRO A 1 83 ? 7.714 5.480 -4.912 1.00 96.31 83 PRO A O 1
ATOM 597 N N . GLU A 1 84 ? 9.060 7.047 -4.055 1.00 95.50 84 GLU A N 1
ATOM 598 C CA . GLU A 1 84 ? 7.969 7.853 -3.500 1.00 95.50 84 GLU A CA 1
ATOM 599 C C . GLU A 1 84 ? 7.164 8.578 -4.583 1.00 95.50 84 GLU A C 1
ATOM 601 O O . GLU A 1 84 ? 5.988 8.875 -4.383 1.00 95.50 84 GLU A O 1
ATOM 606 N N . VAL A 1 85 ? 7.780 8.825 -5.742 1.00 97.19 85 VAL A N 1
ATOM 607 C CA . VAL A 1 85 ? 7.125 9.395 -6.926 1.00 97.19 85 VAL A CA 1
ATOM 608 C C . VAL A 1 85 ? 6.514 8.293 -7.793 1.00 97.19 85 VAL A C 1
ATOM 610 O O . VAL A 1 85 ? 5.455 8.489 -8.385 1.00 97.19 85 VAL A O 1
ATOM 613 N N . ALA A 1 86 ? 7.156 7.124 -7.863 1.00 97.56 86 ALA A N 1
ATOM 614 C CA . ALA A 1 86 ? 6.668 5.988 -8.640 1.00 97.56 86 ALA A CA 1
ATOM 615 C C . ALA A 1 86 ? 5.441 5.306 -8.011 1.00 97.56 86 ALA A C 1
ATOM 617 O O . ALA A 1 86 ? 4.610 4.767 -8.743 1.00 97.56 86 ALA A O 1
ATOM 618 N N . TYR A 1 87 ? 5.337 5.312 -6.677 1.00 98.31 87 TYR A N 1
ATOM 619 C CA . TYR A 1 87 ? 4.297 4.615 -5.916 1.00 98.31 87 TYR A CA 1
ATOM 620 C C . TYR A 1 87 ? 3.679 5.549 -4.871 1.00 98.31 87 TYR A C 1
ATOM 622 O O . TYR A 1 87 ? 4.096 5.586 -3.710 1.00 98.31 87 TYR A O 1
ATOM 630 N N . VAL A 1 88 ? 2.659 6.300 -5.276 1.00 98.44 88 VAL A N 1
ATOM 631 C CA . VAL A 1 88 ? 2.011 7.287 -4.409 1.00 98.44 88 VAL A CA 1
ATOM 632 C C . VAL A 1 88 ? 0.912 6.608 -3.597 1.00 98.44 88 VAL A C 1
ATOM 634 O O . VAL A 1 88 ? -0.118 6.213 -4.140 1.00 98.44 88 VAL A O 1
ATOM 637 N N . LEU A 1 89 ? 1.129 6.474 -2.286 1.00 98.56 89 LEU A N 1
ATOM 638 C CA . LEU A 1 89 ? 0.143 5.934 -1.348 1.00 98.56 89 LEU A CA 1
ATOM 639 C C . LEU A 1 89 ? -0.794 7.037 -0.844 1.00 98.56 89 LEU A C 1
ATOM 641 O O . LEU A 1 89 ? -0.354 8.029 -0.264 1.00 98.56 89 LEU A O 1
ATOM 645 N N . THR A 1 90 ? -2.096 6.805 -0.970 1.00 98.44 90 THR A N 1
ATOM 646 C CA . THR A 1 90 ? -3.152 7.563 -0.296 1.00 98.44 90 THR A CA 1
ATOM 647 C C . THR A 1 90 ? -3.991 6.630 0.570 1.00 98.44 90 THR A C 1
ATOM 649 O O . THR A 1 90 ? -4.243 5.482 0.209 1.00 98.44 90 THR A O 1
ATOM 652 N N . THR A 1 91 ? -4.414 7.098 1.743 1.00 98.19 91 THR A N 1
ATOM 653 C CA . THR A 1 91 ? -5.212 6.291 2.677 1.00 98.19 91 THR A CA 1
ATOM 654 C C . THR A 1 91 ? -6.384 7.085 3.218 1.00 98.19 91 THR A C 1
ATOM 656 O O . THR A 1 91 ? -6.225 8.252 3.576 1.00 98.19 91 THR A O 1
ATOM 659 N N . GLU A 1 92 ? -7.534 6.439 3.354 1.00 97.69 92 GLU A N 1
ATOM 660 C CA . GLU A 1 92 ? -8.743 7.051 3.896 1.00 97.69 92 GLU A CA 1
ATOM 661 C C . GLU A 1 92 ? -9.549 6.054 4.734 1.00 97.69 92 GLU A C 1
ATOM 663 O O . GLU A 1 92 ? -9.564 4.851 4.464 1.00 97.69 92 GLU A O 1
ATOM 668 N N . ALA A 1 93 ? -10.242 6.556 5.756 1.00 97.31 93 ALA A N 1
ATOM 669 C CA . ALA A 1 93 ? -11.278 5.794 6.442 1.00 97.31 93 ALA A CA 1
ATOM 670 C C . ALA A 1 93 ? -12.594 5.977 5.681 1.00 97.31 93 ALA A C 1
ATOM 672 O O . ALA A 1 93 ? -13.190 7.054 5.719 1.00 97.31 93 ALA A O 1
ATOM 673 N N . ARG A 1 94 ? -13.034 4.933 4.969 1.00 96.94 94 ARG A N 1
ATOM 674 C CA . ARG A 1 94 ? -14.292 4.952 4.207 1.00 96.94 94 ARG A CA 1
ATOM 675 C C . ARG A 1 94 ? -15.495 5.012 5.146 1.00 96.94 94 ARG A C 1
ATOM 677 O O . ARG A 1 94 ? -16.460 5.722 4.875 1.00 96.94 94 ARG A O 1
ATOM 684 N N . ASP A 1 95 ? -15.422 4.268 6.242 1.00 95.19 95 ASP A N 1
ATOM 685 C CA . ASP A 1 95 ? -16.427 4.222 7.297 1.00 95.19 95 ASP A CA 1
ATOM 686 C C . ASP A 1 95 ? -15.782 3.778 8.621 1.00 95.19 95 ASP A C 1
ATOM 688 O O . ASP A 1 95 ? -14.560 3.790 8.773 1.00 95.19 95 ASP A O 1
ATOM 692 N N . ALA A 1 96 ? -16.607 3.449 9.613 1.00 94.88 96 ALA A N 1
ATOM 693 C CA . ALA A 1 96 ? -16.166 3.110 10.961 1.00 94.88 96 ALA A CA 1
ATOM 694 C C . ALA A 1 96 ? -15.356 1.811 11.055 1.00 94.88 96 ALA A C 1
ATOM 696 O O . ALA A 1 96 ? -14.623 1.647 12.033 1.00 94.88 96 ALA A O 1
ATOM 697 N N . ASP A 1 97 ? -15.501 0.921 10.073 1.00 95.56 97 ASP A N 1
ATOM 698 C CA . ASP A 1 97 ? -14.932 -0.425 10.066 1.00 95.56 97 ASP A CA 1
ATOM 699 C C . ASP A 1 97 ? -14.083 -0.689 8.813 1.00 95.56 97 ASP A C 1
ATOM 701 O O . ASP A 1 97 ? -13.551 -1.783 8.650 1.00 95.56 97 ASP A O 1
ATOM 705 N N . THR A 1 98 ? -13.928 0.293 7.923 1.00 97.62 98 THR A N 1
ATOM 706 C CA . THR A 1 98 ? -13.263 0.102 6.630 1.00 97.62 98 THR A CA 1
ATOM 707 C C . THR A 1 98 ? -12.222 1.182 6.378 1.00 97.62 98 THR A C 1
ATOM 709 O O . THR A 1 98 ? -12.548 2.366 6.248 1.00 97.62 98 THR A O 1
ATOM 712 N N . LEU A 1 99 ? -10.968 0.756 6.224 1.00 98.12 99 LEU A N 1
ATOM 713 C CA . LEU A 1 99 ? -9.902 1.582 5.665 1.00 98.12 99 LEU A CA 1
ATOM 714 C C . LEU A 1 99 ? -9.665 1.222 4.205 1.00 98.12 99 LEU A C 1
ATOM 716 O O . LEU A 1 99 ? -9.817 0.073 3.790 1.00 98.12 99 LEU A O 1
ATOM 720 N N . VAL A 1 100 ? -9.260 2.219 3.434 1.00 98.56 100 VAL A N 1
ATOM 721 C CA . VAL A 1 100 ? -8.888 2.068 2.035 1.00 98.56 100 VAL A CA 1
ATOM 722 C C . VAL A 1 100 ? -7.477 2.605 1.866 1.00 98.56 100 VAL A C 1
ATOM 724 O O . VAL A 1 100 ? -7.205 3.747 2.231 1.00 98.56 100 VAL A O 1
ATOM 727 N N . ALA A 1 101 ? -6.589 1.780 1.319 1.00 98.62 101 ALA A N 1
ATOM 728 C CA . ALA A 1 101 ? -5.250 2.175 0.901 1.00 98.62 101 ALA A CA 1
ATOM 729 C C . ALA A 1 101 ? -5.172 2.093 -0.625 1.00 98.62 101 ALA A C 1
ATOM 731 O O . ALA A 1 101 ? -5.379 1.027 -1.204 1.00 98.62 101 ALA A O 1
ATOM 732 N N . ARG A 1 102 ? -4.894 3.216 -1.280 1.00 98.69 102 ARG A N 1
ATOM 733 C CA . ARG A 1 102 ? -4.815 3.332 -2.733 1.00 98.69 102 ARG A CA 1
ATOM 734 C C . ARG A 1 102 ? -3.399 3.695 -3.141 1.00 98.69 102 ARG A C 1
ATOM 736 O O . ARG A 1 102 ? -2.818 4.627 -2.596 1.00 98.69 102 ARG A O 1
ATOM 743 N N . PHE A 1 103 ? -2.870 2.963 -4.108 1.00 98.75 103 PHE A N 1
ATOM 744 C CA . PHE A 1 103 ? -1.626 3.306 -4.776 1.00 98.75 103 PHE A CA 1
ATOM 745 C C . PHE A 1 103 ? -1.932 3.828 -6.169 1.00 98.75 103 PHE A C 1
ATOM 747 O O . PHE A 1 103 ? -2.600 3.133 -6.935 1.00 98.75 103 PHE A O 1
ATOM 754 N N . ASP A 1 104 ? -1.391 4.995 -6.495 1.00 98.69 104 ASP A N 1
ATOM 755 C CA . ASP A 1 104 ? -1.212 5.450 -7.870 1.00 98.69 104 ASP A CA 1
ATOM 756 C C . ASP A 1 104 ? 0.210 5.076 -8.305 1.00 98.69 104 ASP A C 1
ATOM 758 O O . ASP A 1 104 ? 1.186 5.368 -7.609 1.00 98.69 104 ASP A O 1
ATOM 762 N N . ILE A 1 105 ? 0.323 4.361 -9.424 1.00 98.62 105 ILE A N 1
ATOM 763 C CA . ILE A 1 105 ? 1.579 3.762 -9.888 1.00 98.62 105 ILE A CA 1
ATOM 764 C C . ILE A 1 105 ? 1.971 4.417 -11.209 1.00 98.62 105 ILE A C 1
ATOM 766 O O . ILE A 1 105 ? 1.192 4.399 -12.163 1.00 98.62 105 ILE A O 1
ATOM 770 N N . ALA A 1 106 ? 3.178 4.973 -11.276 1.00 98.31 106 ALA A N 1
ATOM 771 C CA . ALA A 1 106 ? 3.685 5.621 -12.479 1.00 98.31 106 ALA A CA 1
ATOM 772 C C . ALA A 1 106 ? 3.774 4.651 -13.675 1.00 98.31 106 ALA A C 1
ATOM 774 O O . ALA A 1 106 ? 3.968 3.442 -13.523 1.00 98.31 106 ALA A O 1
ATOM 775 N N . ASP A 1 107 ? 3.665 5.187 -14.890 1.00 97.12 107 ASP A N 1
ATOM 776 C CA . ASP A 1 107 ? 3.748 4.379 -16.106 1.00 97.12 107 ASP A CA 1
ATOM 777 C C . ASP A 1 107 ? 5.116 3.696 -16.242 1.00 97.12 107 ASP A C 1
ATOM 779 O O . ASP A 1 107 ? 6.166 4.303 -16.034 1.00 97.12 107 ASP A O 1
ATOM 783 N N . GLY A 1 108 ? 5.098 2.410 -16.600 1.00 95.88 108 GLY A N 1
ATOM 784 C CA . GLY A 1 108 ? 6.299 1.571 -16.651 1.00 95.88 108 GLY A CA 1
ATOM 785 C C . GLY A 1 108 ? 6.761 1.046 -15.287 1.00 95.88 108 GLY A C 1
ATOM 786 O O . GLY A 1 108 ? 7.802 0.393 -15.227 1.00 95.88 108 GLY A O 1
ATOM 787 N N . TYR A 1 109 ? 5.998 1.286 -14.216 1.00 97.56 109 TYR A N 1
ATOM 788 C CA . TYR A 1 109 ? 6.221 0.731 -12.881 1.00 97.56 109 TYR A CA 1
ATOM 789 C C . TYR A 1 109 ? 5.073 -0.193 -12.478 1.00 97.56 109 TYR A C 1
ATOM 791 O O . TYR A 1 109 ? 3.945 -0.071 -12.964 1.00 97.56 109 TYR A O 1
ATOM 799 N N . TYR A 1 110 ? 5.362 -1.131 -11.581 1.00 97.62 110 TYR A N 1
ATOM 800 C CA . TYR A 1 110 ? 4.372 -2.064 -11.059 1.00 97.62 110 TYR A CA 1
ATOM 801 C C . TYR A 1 110 ? 4.670 -2.494 -9.625 1.00 97.62 110 TYR A C 1
ATOM 803 O O . TYR A 1 110 ? 5.820 -2.510 -9.190 1.00 97.62 110 TYR A O 1
ATOM 811 N N . LEU A 1 111 ? 3.615 -2.879 -8.904 1.00 98.25 111 LEU A N 1
ATOM 812 C CA . LEU A 1 111 ? 3.684 -3.445 -7.554 1.00 98.25 111 LEU A CA 1
ATOM 813 C C . LEU A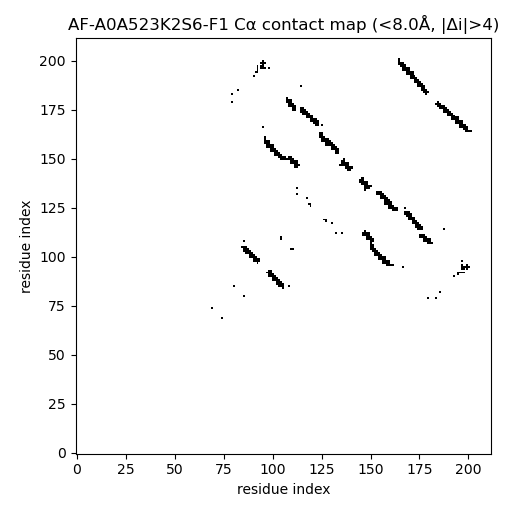 1 111 ? 3.312 -4.925 -7.576 1.00 98.25 111 LEU A C 1
ATOM 815 O O . LEU A 1 111 ? 2.361 -5.316 -8.252 1.00 98.25 111 LEU A O 1
ATOM 819 N N . TYR A 1 112 ? 4.026 -5.746 -6.811 1.00 97.50 112 TYR A N 1
ATOM 820 C CA . TYR A 1 112 ? 3.704 -7.164 -6.659 1.00 97.50 112 TYR A CA 1
ATOM 821 C C . TYR A 1 112 ? 2.542 -7.366 -5.688 1.00 97.50 112 TYR A C 1
ATOM 823 O O . TYR A 1 112 ? 2.576 -6.879 -4.556 1.00 97.50 112 TYR A O 1
ATOM 831 N N . ARG A 1 113 ? 1.527 -8.133 -6.096 1.00 97.88 113 ARG A N 1
ATOM 832 C CA . ARG A 1 113 ? 0.344 -8.394 -5.266 1.00 97.88 113 ARG A CA 1
ATOM 833 C C . ARG A 1 113 ? 0.679 -9.140 -3.977 1.00 97.88 113 ARG A C 1
ATOM 835 O O . ARG A 1 113 ? 0.141 -8.811 -2.926 1.00 97.88 113 ARG A O 1
ATOM 842 N N . ASP A 1 114 ? 1.563 -10.126 -4.053 1.00 96.19 114 ASP A N 1
ATOM 843 C CA . ASP A 1 114 ? 1.960 -10.975 -2.924 1.00 96.19 114 ASP A CA 1
ATOM 844 C C . ASP A 1 114 ? 2.953 -10.293 -1.967 1.00 96.19 114 ASP A C 1
ATOM 846 O O . ASP A 1 114 ? 3.273 -10.849 -0.917 1.00 96.19 114 ASP A O 1
ATOM 850 N N . LYS A 1 115 ? 3.451 -9.100 -2.317 1.00 96.62 115 LYS A N 1
ATOM 851 C CA . LYS A 1 115 ? 4.380 -8.317 -1.487 1.00 96.62 115 LYS A CA 1
ATOM 852 C C . LYS A 1 115 ? 3.699 -7.221 -0.679 1.00 96.62 115 LYS A C 1
ATOM 854 O O . LYS A 1 115 ? 4.388 -6.481 0.018 1.00 96.62 115 LYS A O 1
ATOM 859 N N . PHE A 1 116 ? 2.372 -7.125 -0.740 1.00 98.38 116 PHE A N 1
ATOM 860 C CA . PHE A 1 116 ? 1.635 -6.262 0.169 1.00 98.38 116 PHE A CA 1
ATOM 861 C C . PHE A 1 116 ? 1.580 -6.851 1.575 1.00 98.38 116 PHE A C 1
ATOM 863 O O . PHE A 1 116 ? 1.239 -8.017 1.776 1.00 98.38 116 PHE A O 1
ATOM 870 N N . ASN A 1 117 ? 1.855 -6.007 2.561 1.00 98.25 117 ASN A N 1
ATOM 871 C CA . ASN A 1 117 ? 1.673 -6.306 3.969 1.00 98.25 117 ASN A CA 1
ATOM 872 C C . ASN A 1 117 ? 0.985 -5.120 4.647 1.00 98.25 117 ASN A C 1
ATOM 874 O O . ASN A 1 117 ? 1.292 -3.973 4.341 1.00 98.25 11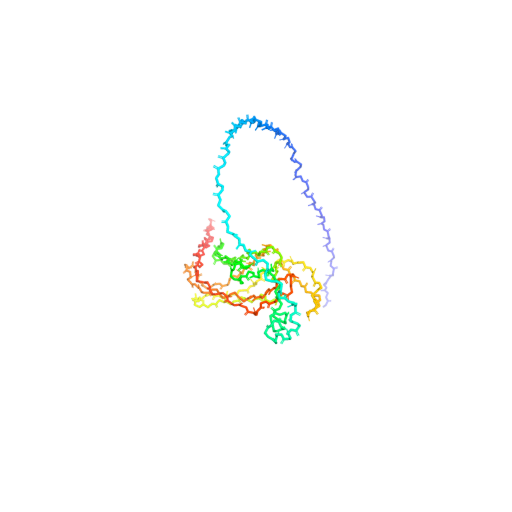7 ASN A O 1
ATOM 878 N N . PHE A 1 118 ? 0.049 -5.397 5.549 1.00 98.44 118 PHE A N 1
ATOM 879 C CA . PHE A 1 118 ? -0.684 -4.364 6.270 1.00 98.44 118 PHE A CA 1
ATOM 880 C C . PHE A 1 118 ? -0.661 -4.688 7.756 1.00 98.44 118 PHE A C 1
ATOM 882 O O . PHE A 1 118 ? -1.016 -5.800 8.154 1.00 98.44 118 PHE A O 1
ATOM 889 N N . THR A 1 119 ? -0.272 -3.713 8.567 1.00 98.00 119 THR A N 1
ATOM 890 C CA . THR A 1 119 ? -0.292 -3.797 10.028 1.00 98.00 119 THR A CA 1
ATOM 891 C C . THR A 1 119 ? -0.962 -2.554 10.593 1.00 98.00 119 THR A C 1
ATOM 893 O O . THR A 1 119 ? -0.902 -1.469 10.018 1.00 98.00 119 THR A O 1
ATOM 896 N N . VAL A 1 120 ? -1.647 -2.721 11.722 1.00 97.50 120 VAL A N 1
ATOM 897 C CA . VAL A 1 120 ? -2.266 -1.615 12.452 1.00 97.50 120 VAL A CA 1
ATOM 898 C C . VAL A 1 120 ? -1.676 -1.585 13.854 1.00 97.50 120 VAL A C 1
ATOM 900 O O . VAL A 1 120 ? -1.663 -2.603 14.548 1.00 97.50 120 VAL A O 1
ATOM 903 N N . SER A 1 121 ? -1.200 -0.416 14.260 1.00 96.06 121 SER A N 1
ATOM 904 C CA . SER A 1 121 ? -0.657 -0.120 15.583 1.00 96.06 121 SER A CA 1
ATOM 905 C C . SER A 1 121 ? -1.360 1.100 16.187 1.00 96.06 121 SER A C 1
ATOM 907 O O . SER A 1 121 ? -2.187 1.749 15.543 1.00 96.06 121 SER A O 1
ATOM 909 N N . ASP A 1 122 ? -1.107 1.360 17.472 1.00 95.19 122 ASP A N 1
ATOM 910 C CA . ASP A 1 122 ? -1.680 2.490 18.224 1.00 95.19 122 ASP A CA 1
ATOM 911 C C . ASP A 1 122 ? -3.223 2.547 18.249 1.00 95.19 122 ASP A C 1
ATOM 913 O O . ASP A 1 122 ? -3.816 3.591 18.512 1.00 95.19 122 ASP A O 1
ATOM 917 N N . ALA A 1 123 ? -3.889 1.410 18.015 1.00 91.44 123 ALA A N 1
ATOM 918 C CA . ALA A 1 123 ? -5.328 1.328 17.785 1.00 91.44 123 ALA A CA 1
ATOM 919 C C . ALA A 1 123 ? -6.063 0.677 18.972 1.00 91.44 123 ALA A C 1
ATOM 921 O O . ALA A 1 123 ? -6.272 -0.537 19.032 1.00 91.44 123 ALA A O 1
ATOM 922 N N . SER A 1 124 ? -6.459 1.482 19.962 1.00 92.81 124 SER A N 1
ATOM 923 C CA . SER A 1 124 ? -7.099 0.961 21.180 1.00 92.81 124 SER A CA 1
ATOM 924 C C . SER A 1 124 ? -8.437 0.270 20.885 1.00 92.81 124 SER A C 1
ATOM 926 O O . SER A 1 124 ? -9.414 0.904 20.479 1.00 92.81 124 SER A O 1
ATOM 928 N N . GLY A 1 125 ? -8.485 -1.046 21.112 1.00 91.75 125 GLY A N 1
ATOM 929 C CA . GLY A 1 125 ? -9.679 -1.861 20.887 1.00 91.75 125 GLY A CA 1
ATOM 930 C C . GLY A 1 125 ? -10.046 -2.043 19.412 1.00 91.75 125 GLY A C 1
ATOM 931 O O . GLY A 1 125 ? -11.202 -2.355 19.129 1.00 91.75 125 GLY A O 1
ATOM 932 N N . VAL A 1 126 ? -9.098 -1.839 18.492 1.00 95.12 126 VAL A N 1
ATOM 933 C CA . VAL A 1 126 ? -9.252 -2.062 17.049 1.00 95.12 126 VAL A CA 1
ATOM 934 C C . VAL A 1 126 ? -8.139 -2.991 16.572 1.00 95.12 126 VAL A C 1
ATOM 936 O O . VAL A 1 126 ? -6.982 -2.824 16.944 1.00 95.12 126 VAL A O 1
ATOM 939 N N . VAL A 1 127 ? -8.485 -3.966 15.738 1.00 95.94 127 VAL A N 1
ATOM 940 C CA . VAL A 1 127 ? -7.531 -4.869 15.088 1.00 95.94 127 VAL A CA 1
ATOM 941 C C . VAL A 1 127 ? -7.827 -4.965 13.596 1.00 95.94 127 VAL A C 1
ATOM 943 O O . VAL A 1 127 ? -8.977 -4.841 13.167 1.00 95.94 127 VAL A O 1
ATOM 946 N N . LEU A 1 128 ? -6.782 -5.199 12.802 1.00 97.06 128 LEU A N 1
ATOM 947 C CA . LEU A 1 128 ? -6.930 -5.502 11.383 1.00 97.06 128 LEU A CA 1
ATOM 948 C C . LEU A 1 128 ? -7.589 -6.881 11.228 1.00 97.06 128 LEU A C 1
ATOM 950 O O . LEU A 1 128 ? -7.090 -7.878 11.747 1.00 97.06 128 LEU A O 1
ATOM 954 N N . GLY A 1 129 ? -8.721 -6.913 10.532 1.00 96.25 129 GLY A N 1
ATOM 955 C CA . GLY A 1 129 ? -9.430 -8.121 10.134 1.00 96.25 129 GLY A CA 1
ATOM 956 C C . GLY A 1 129 ? -8.919 -8.642 8.792 1.00 96.25 129 GLY A C 1
ATOM 957 O O . GLY A 1 129 ? -7.744 -8.968 8.645 1.00 96.25 129 GLY A O 1
ATOM 958 N N . SER A 1 130 ? -9.810 -8.760 7.804 1.00 96.38 130 SER A N 1
ATOM 959 C CA . SER A 1 130 ? -9.427 -9.215 6.467 1.00 96.38 130 SER A CA 1
ATOM 960 C C . SER A 1 130 ? -8.989 -8.064 5.565 1.00 96.38 130 SER A C 1
ATOM 962 O O . SER A 1 130 ? -9.570 -6.979 5.566 1.00 96.38 130 SER A O 1
ATOM 964 N N . THR A 1 131 ? -7.993 -8.350 4.732 1.00 97.94 131 THR A N 1
ATOM 965 C CA . THR A 1 131 ? -7.546 -7.472 3.652 1.00 97.94 131 THR A CA 1
ATOM 966 C C . THR A 1 131 ? -8.023 -8.024 2.322 1.00 97.94 131 THR A C 1
ATOM 968 O O . THR A 1 131 ? -7.856 -9.209 2.035 1.00 97.94 131 THR A O 1
ATOM 971 N N . GLN A 1 132 ? -8.600 -7.158 1.501 1.00 98.25 132 GLN A N 1
ATOM 972 C CA . GLN A 1 132 ? -9.070 -7.488 0.167 1.00 98.25 132 GLN A CA 1
ATOM 973 C C . GLN A 1 132 ? -8.270 -6.684 -0.849 1.00 98.25 132 GLN A C 1
ATOM 975 O O . GLN A 1 132 ? -8.296 -5.454 -0.859 1.00 98.25 132 GLN A O 1
ATOM 980 N N . LEU A 1 133 ? -7.559 -7.412 -1.698 1.00 98.38 133 LEU A N 1
ATOM 981 C CA . LEU A 1 133 ? -6.832 -6.894 -2.843 1.00 98.38 133 LEU A CA 1
ATOM 982 C C . LEU A 1 133 ? -7.501 -7.446 -4.109 1.00 98.38 133 LEU A C 1
ATOM 984 O O . LEU A 1 133 ? -7.796 -8.648 -4.139 1.00 98.38 133 LEU A O 1
ATOM 988 N N . PRO A 1 134 ? -7.746 -6.615 -5.138 1.00 98.12 134 PRO A N 1
ATOM 989 C CA . PRO A 1 134 ? -8.346 -7.073 -6.385 1.00 98.12 134 PRO A CA 1
ATOM 990 C C . PRO A 1 134 ? -7.445 -8.093 -7.089 1.00 98.12 134 PRO A C 1
ATOM 992 O O . PRO A 1 134 ? -6.324 -8.367 -6.660 1.00 98.12 134 PRO A O 1
ATOM 995 N N . ASP A 1 135 ? -7.934 -8.672 -8.175 1.00 97.88 135 ASP A N 1
ATOM 996 C CA . ASP A 1 135 ? -7.065 -9.445 -9.056 1.00 97.88 135 ASP A CA 1
ATOM 997 C C . ASP A 1 135 ? -6.179 -8.483 -9.865 1.00 97.88 135 ASP A C 1
ATOM 999 O O . ASP A 1 135 ? -6.609 -7.413 -10.307 1.00 97.88 135 ASP A O 1
ATOM 1003 N N . GLY A 1 136 ? -4.915 -8.850 -10.018 1.00 97.44 136 GLY A N 1
ATOM 1004 C CA . GLY A 1 136 ? -3.899 -8.152 -10.785 1.00 97.44 136 GLY A CA 1
ATOM 1005 C C . GLY A 1 136 ? -3.664 -8.779 -12.157 1.00 97.44 136 GLY A C 1
ATOM 1006 O O . GLY A 1 136 ? -4.366 -9.680 -12.619 1.00 97.44 136 GLY A O 1
ATOM 1007 N N . LYS A 1 137 ? -2.638 -8.280 -12.842 1.00 97.19 137 LYS A N 1
ATOM 1008 C CA . LYS A 1 137 ? -2.178 -8.817 -14.123 1.00 97.19 137 LYS A CA 1
ATOM 1009 C C . LYS A 1 137 ? -1.106 -9.866 -13.877 1.00 97.19 137 LYS A C 1
ATOM 1011 O O . LYS A 1 137 ? -0.183 -9.639 -13.104 1.00 97.19 137 LYS A O 1
ATOM 1016 N N . ILE A 1 138 ? -1.186 -10.987 -14.582 1.00 97.31 138 ILE A N 1
ATOM 1017 C CA . ILE A 1 138 ? -0.106 -11.973 -14.575 1.00 97.31 138 ILE A CA 1
ATOM 1018 C C 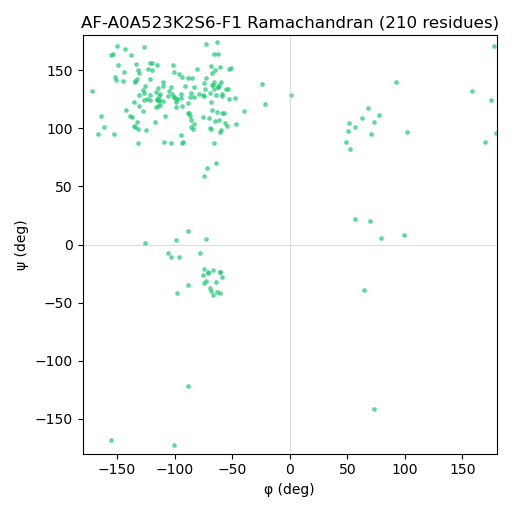. ILE A 1 138 ? 1.057 -11.454 -15.425 1.00 97.31 138 ILE A C 1
ATOM 1020 O O . ILE A 1 138 ? 0.865 -11.077 -16.582 1.00 97.31 138 ILE A O 1
ATOM 1024 N N . LYS A 1 139 ? 2.256 -11.454 -14.848 1.00 91.25 139 LYS A N 1
ATOM 1025 C CA . LYS A 1 139 ? 3.522 -11.085 -15.477 1.00 91.25 139 LYS A CA 1
ATOM 1026 C C . LYS A 1 139 ? 4.516 -12.223 -15.280 1.00 91.25 139 LYS A C 1
ATOM 1028 O O . LYS A 1 139 ? 4.706 -12.684 -14.160 1.00 91.25 139 LYS A O 1
ATOM 1033 N N . ASP A 1 140 ? 5.163 -12.654 -16.355 1.00 89.31 140 ASP A N 1
ATOM 1034 C CA . ASP A 1 140 ? 6.330 -13.528 -16.254 1.00 89.31 140 ASP A CA 1
ATOM 1035 C C . ASP A 1 140 ? 7.565 -12.639 -16.019 1.00 89.31 140 ASP A C 1
ATOM 1037 O O . ASP A 1 140 ? 8.074 -11.988 -16.931 1.00 89.31 140 ASP A O 1
ATOM 1041 N N . ASP A 1 141 ? 7.982 -12.543 -14.761 1.00 79.50 141 ASP A N 1
ATOM 1042 C CA . ASP A 1 141 ? 9.178 -11.837 -14.319 1.00 79.50 141 ASP A CA 1
ATOM 1043 C C . ASP A 1 141 ? 10.425 -12.729 -14.443 1.00 79.50 141 ASP A C 1
ATOM 1045 O O . ASP A 1 141 ? 10.381 -13.937 -14.202 1.00 79.50 141 ASP A O 1
ATOM 1049 N N . ALA A 1 142 ? 11.560 -12.136 -14.816 1.00 76.44 142 ALA A N 1
ATOM 1050 C CA . ALA A 1 142 ? 12.797 -12.882 -15.050 1.00 76.44 142 ALA A CA 1
ATOM 1051 C C . ALA A 1 142 ? 13.442 -13.426 -13.760 1.00 76.44 142 ALA A C 1
ATOM 1053 O O . ALA A 1 142 ? 14.195 -14.397 -13.824 1.00 76.44 142 ALA A O 1
ATOM 1054 N N . TYR A 1 143 ? 13.158 -12.820 -12.604 1.00 73.62 143 TYR A N 1
ATOM 1055 C CA . TYR A 1 143 ? 13.729 -13.191 -11.309 1.00 73.62 143 TYR A CA 1
ATOM 1056 C C . TYR A 1 143 ? 12.793 -14.097 -10.508 1.00 73.62 143 T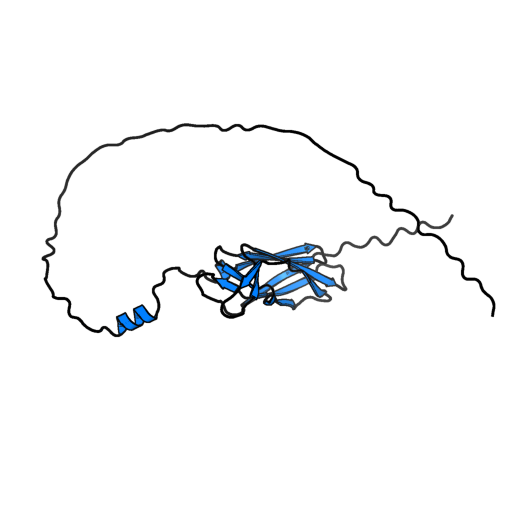YR A C 1
ATOM 1058 O O . TYR A 1 143 ? 13.242 -15.069 -9.900 1.00 73.62 143 TYR A O 1
ATOM 1066 N N . PHE A 1 144 ? 11.496 -13.791 -10.513 1.00 77.44 144 PHE A N 1
ATOM 1067 C CA . PHE A 1 144 ? 10.489 -14.471 -9.696 1.00 77.44 144 PHE A CA 1
ATOM 1068 C C . PHE A 1 144 ? 9.583 -15.417 -10.491 1.00 77.44 144 PHE A C 1
ATOM 1070 O O . PHE A 1 144 ? 8.806 -16.169 -9.903 1.00 77.44 144 PHE A O 1
ATOM 1077 N N . GLY A 1 145 ? 9.691 -15.428 -11.820 1.00 87.38 145 GLY A N 1
ATOM 1078 C CA . GLY A 1 145 ? 8.811 -16.201 -12.683 1.00 87.38 145 GLY A CA 1
ATOM 1079 C C . GLY A 1 145 ? 7.420 -15.580 -12.752 1.00 87.38 145 GLY A C 1
ATOM 1080 O O . GLY A 1 145 ? 7.259 -14.365 -12.813 1.00 87.38 145 GLY A O 1
ATOM 1081 N N . ARG A 1 146 ? 6.386 -16.417 -12.772 1.00 92.44 146 ARG A N 1
ATOM 1082 C CA . ARG A 1 146 ? 5.012 -15.951 -12.949 1.00 92.44 146 ARG A CA 1
ATOM 1083 C C . ARG A 1 146 ? 4.473 -15.308 -11.672 1.00 92.44 146 ARG A C 1
ATOM 1085 O O . ARG A 1 146 ? 4.159 -16.010 -10.715 1.00 92.44 146 ARG A O 1
ATOM 1092 N N . MET A 1 147 ? 4.295 -13.995 -11.709 1.00 94.19 147 MET A N 1
ATOM 1093 C CA . MET A 1 147 ? 3.815 -13.174 -10.602 1.00 94.19 147 MET A CA 1
ATOM 1094 C C . MET A 1 147 ? 2.541 -12.426 -10.981 1.00 94.19 147 MET A C 1
ATOM 1096 O O . MET A 1 147 ? 2.273 -12.170 -12.153 1.00 94.19 147 MET A O 1
ATOM 1100 N N . GLU A 1 148 ? 1.756 -12.050 -9.980 1.00 97.50 148 GLU A N 1
ATOM 1101 C CA . GLU A 1 148 ? 0.602 -11.172 -10.148 1.00 97.50 148 GLU A CA 1
ATOM 1102 C C . GLU A 1 148 ? 0.981 -9.753 -9.717 1.00 97.50 148 GLU A C 1
ATOM 1104 O O . GLU A 1 148 ? 1.509 -9.545 -8.622 1.00 97.50 148 GLU A O 1
ATOM 1109 N N . VAL A 1 149 ? 0.750 -8.779 -10.594 1.00 97.81 149 VAL A N 1
ATOM 1110 C CA . VAL A 1 149 ? 1.220 -7.400 -10.431 1.00 97.81 149 VAL A CA 1
ATOM 1111 C C . VAL A 1 149 ? 0.123 -6.381 -10.724 1.00 97.81 149 VAL A C 1
ATOM 1113 O O . VAL A 1 149 ? -0.801 -6.639 -11.499 1.00 97.81 149 VAL A O 1
ATOM 1116 N N . TYR A 1 150 ? 0.254 -5.189 -10.152 1.00 98.62 150 TYR A N 1
ATOM 1117 C CA . TYR A 1 150 ? -0.598 -4.042 -10.455 1.00 98.62 150 TYR A CA 1
ATOM 1118 C C . TYR A 1 150 ? 0.174 -2.975 -11.211 1.00 98.62 150 TYR A C 1
ATOM 1120 O O . TYR A 1 150 ? 1.294 -2.634 -10.843 1.00 98.62 150 TYR A O 1
ATOM 1128 N 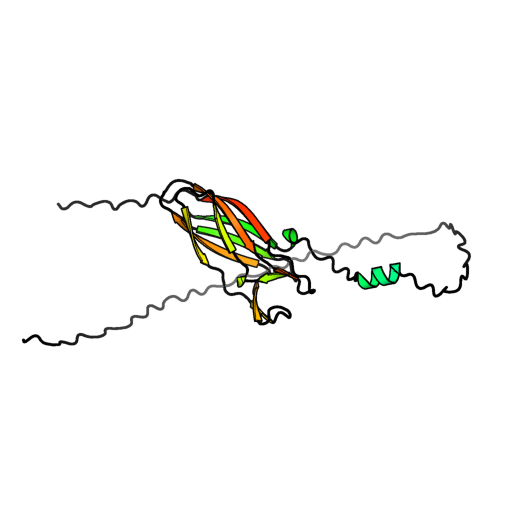N . TYR A 1 151 ? -0.472 -2.427 -12.233 1.00 98.12 151 TYR A N 1
ATOM 1129 C CA . TYR A 1 151 ? -0.008 -1.289 -13.020 1.00 98.12 151 TYR A CA 1
ATOM 1130 C C . TYR A 1 151 ? -1.023 -0.160 -12.894 1.00 98.12 151 TYR A C 1
ATOM 1132 O O . TYR A 1 151 ? -2.219 -0.439 -12.785 1.00 98.12 151 TYR A O 1
ATOM 1140 N N . HIS A 1 152 ? -0.560 1.085 -12.997 1.00 98.00 152 HIS A N 1
ATOM 1141 C CA . HIS A 1 152 ? -1.342 2.329 -12.910 1.00 98.00 152 HIS A CA 1
ATOM 1142 C C . HIS A 1 152 ? -2.001 2.590 -11.548 1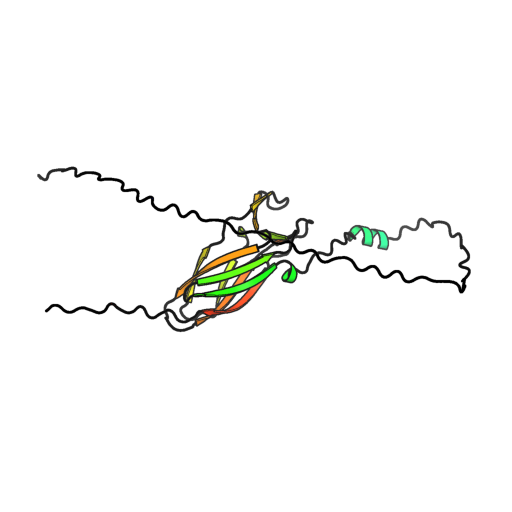.00 98.00 152 HIS A C 1
ATOM 1144 O O . HIS A 1 152 ? -1.990 3.721 -11.077 1.00 98.00 152 HIS A O 1
ATOM 1150 N N . GLY A 1 153 ? -2.525 1.565 -10.877 1.00 97.81 153 GLY A N 1
ATOM 1151 C CA . GLY A 1 153 ? -2.972 1.676 -9.500 1.00 97.81 153 GLY A CA 1
ATOM 1152 C C . GLY A 1 153 ? -3.590 0.408 -8.929 1.00 97.81 153 GLY A C 1
ATOM 1153 O O . GLY A 1 153 ? -3.846 -0.571 -9.633 1.00 97.81 153 GLY A O 1
ATOM 1154 N N . VAL A 1 154 ? -3.822 0.437 -7.620 1.00 98.62 154 VAL A N 1
ATOM 1155 C CA . VAL A 1 154 ? -4.522 -0.611 -6.869 1.00 98.62 154 VAL A CA 1
ATOM 1156 C C . VAL A 1 154 ? -5.205 -0.007 -5.649 1.00 98.62 154 VAL A C 1
ATOM 1158 O O . VAL A 1 154 ? -4.671 0.898 -5.015 1.00 98.62 154 VAL A O 1
ATOM 1161 N N . GLU A 1 155 ? -6.383 -0.528 -5.309 1.00 98.62 155 GLU A N 1
ATOM 1162 C CA . GLU A 1 155 ? -7.099 -0.201 -4.078 1.00 98.62 155 GLU A CA 1
ATOM 1163 C C . GLU A 1 155 ? -7.173 -1.445 -3.183 1.00 98.62 155 GLU A C 1
ATOM 1165 O O . GLU A 1 155 ? -7.731 -2.467 -3.578 1.00 98.62 155 GLU A O 1
ATOM 1170 N N . ALA A 1 156 ? -6.604 -1.357 -1.982 1.00 98.62 156 ALA A N 1
ATOM 1171 C CA . ALA A 1 156 ? -6.711 -2.364 -0.937 1.00 98.62 156 ALA A CA 1
ATOM 1172 C C . ALA A 1 156 ? -7.787 -1.951 0.072 1.00 98.62 156 ALA A C 1
ATOM 1174 O O . ALA A 1 156 ? -7.723 -0.866 0.656 1.00 98.62 156 ALA A O 1
ATOM 1175 N N . VAL A 1 157 ? -8.761 -2.831 0.298 1.00 98.69 157 VAL A N 1
ATOM 1176 C CA . VAL A 1 157 ? -9.820 -2.637 1.296 1.00 98.69 157 VAL A CA 1
ATOM 1177 C C . VAL A 1 157 ? -9.450 -3.415 2.552 1.00 98.69 157 VAL A C 1
ATOM 1179 O O . VAL A 1 157 ? -9.323 -4.639 2.518 1.00 98.69 157 VAL A O 1
ATOM 1182 N N . LEU A 1 158 ? -9.278 -2.706 3.663 1.00 98.44 158 LEU A N 1
ATOM 1183 C CA . LEU A 1 158 ? -8.877 -3.265 4.949 1.00 98.44 158 LEU A CA 1
ATOM 1184 C C . LEU A 1 158 ? -10.079 -3.223 5.894 1.00 98.44 158 LEU A C 1
ATOM 1186 O O . LEU A 1 158 ? -10.512 -2.147 6.315 1.00 98.44 158 LEU A O 1
ATOM 1190 N N . LEU A 1 159 ? -10.624 -4.392 6.224 1.00 98.06 159 LEU A N 1
ATOM 1191 C CA . LEU A 1 159 ? -11.723 -4.508 7.174 1.00 98.06 159 LEU A CA 1
ATOM 1192 C C . LEU A 1 159 ? -11.172 -4.522 8.596 1.00 98.06 159 LEU A C 1
ATOM 1194 O O . LEU A 1 159 ? -10.310 -5.331 8.930 1.00 98.06 159 LEU A O 1
ATOM 1198 N N . MET A 1 160 ? -11.685 -3.636 9.434 1.00 96.56 160 MET A N 1
ATOM 1199 C CA . MET A 1 160 ? -11.327 -3.495 10.836 1.00 96.56 160 MET A CA 1
ATOM 1200 C C . MET A 1 160 ? -12.319 -4.256 11.704 1.00 96.56 160 MET A C 1
ATOM 1202 O O . MET A 1 160 ? -13.513 -4.331 11.419 1.00 96.56 160 MET A O 1
ATOM 1206 N N . GLN A 1 161 ? -11.823 -4.800 12.805 1.00 95.38 161 GLN A N 1
ATOM 1207 C CA . GLN A 1 161 ? -12.652 -5.336 13.874 1.00 95.38 161 GLN A CA 1
ATOM 1208 C C . GLN A 1 161 ? -12.452 -4.465 15.102 1.00 95.38 161 GLN A C 1
ATOM 1210 O O . GLN A 1 161 ? -11.320 -4.223 15.520 1.00 95.38 161 GLN A O 1
ATOM 1215 N N . ARG A 1 162 ? -13.549 -3.986 15.686 1.00 92.44 162 ARG A N 1
ATOM 1216 C CA . ARG A 1 162 ? -13.501 -3.019 16.779 1.00 92.44 162 ARG A CA 1
ATOM 1217 C C . ARG A 1 162 ? -14.401 -3.400 17.943 1.00 92.44 162 ARG A C 1
ATOM 1219 O O . ARG A 1 162 ? -15.510 -3.888 17.753 1.00 92.44 162 ARG A O 1
ATOM 1226 N N . ALA A 1 163 ? -13.926 -3.128 19.153 1.00 90.31 163 ALA A N 1
ATOM 1227 C CA . ALA A 1 163 ? -14.659 -3.329 20.402 1.00 90.31 163 ALA A CA 1
ATOM 1228 C C . ALA A 1 163 ? -15.363 -2.053 20.901 1.00 90.31 163 ALA A C 1
ATOM 1230 O O . ALA A 1 163 ? -16.159 -2.103 21.837 1.00 90.31 163 ALA A O 1
ATOM 1231 N N . THR A 1 164 ? -15.059 -0.898 20.304 1.00 89.06 164 THR A N 1
ATOM 1232 C CA . THR A 1 164 ? -15.558 0.422 20.718 1.00 89.06 164 THR A CA 1
ATOM 1233 C C . THR A 1 164 ? -16.360 1.076 19.600 1.00 89.06 164 THR A C 1
ATOM 1235 O O . THR A 1 164 ? -16.142 0.780 18.430 1.00 89.06 164 THR A O 1
ATOM 1238 N N . THR A 1 165 ? -17.262 2.000 19.937 1.00 90.81 165 THR A N 1
ATOM 1239 C CA . THR A 1 165 ? -18.061 2.756 18.953 1.00 90.81 165 THR A CA 1
ATOM 1240 C C . THR A 1 165 ? -17.578 4.194 18.739 1.00 90.81 165 THR A C 1
ATOM 1242 O O . THR A 1 165 ? -18.031 4.844 17.804 1.00 90.81 165 THR A O 1
ATOM 1245 N N . GLY A 1 166 ? -16.671 4.712 19.576 1.00 93.88 166 GLY A N 1
ATOM 1246 C CA . GLY A 1 166 ? -16.128 6.078 19.459 1.00 93.88 166 GLY A CA 1
ATOM 1247 C C . GLY A 1 166 ? -15.155 6.246 18.288 1.00 93.88 166 GLY A C 1
ATOM 1248 O O . GLY A 1 166 ? -14.787 5.271 17.657 1.00 93.88 166 GLY A O 1
ATOM 1249 N N . ALA A 1 167 ? -14.704 7.458 17.968 1.00 95.88 167 ALA A N 1
ATOM 1250 C CA . ALA A 1 167 ? -13.607 7.608 17.004 1.00 95.88 167 ALA A CA 1
ATOM 1251 C C . ALA A 1 167 ? -12.309 7.013 17.584 1.00 95.88 167 ALA A C 1
ATOM 1253 O O . ALA A 1 167 ? -12.051 7.173 18.779 1.00 95.88 167 ALA A O 1
ATOM 1254 N N . VAL A 1 168 ? -11.512 6.323 16.764 1.00 96.44 168 VAL A N 1
ATOM 1255 C CA . VAL A 1 168 ? -10.275 5.658 17.214 1.00 96.44 168 VAL A CA 1
ATOM 1256 C C . VAL A 1 168 ? -9.102 6.098 16.337 1.00 96.44 168 VAL A C 1
ATOM 1258 O O . VAL A 1 168 ? -9.116 5.797 15.142 1.00 96.44 168 VAL A O 1
ATOM 1261 N N . PRO A 1 169 ? -8.100 6.813 16.887 1.00 97.19 169 PRO A N 1
ATOM 1262 C CA . PRO A 1 169 ? -6.848 7.047 16.180 1.00 97.19 169 PRO A CA 1
ATOM 1263 C C . PRO A 1 169 ? -6.082 5.730 16.036 1.00 97.19 169 PRO A C 1
ATOM 1265 O O . PRO A 1 169 ? -6.170 4.861 16.904 1.00 97.19 169 PRO A O 1
ATOM 1268 N N . LEU A 1 170 ? -5.350 5.590 14.939 1.00 97.62 170 LEU A N 1
ATOM 1269 C CA . LEU A 1 170 ? -4.486 4.450 14.668 1.00 97.62 170 LEU A CA 1
ATOM 1270 C C . LEU A 1 170 ? -3.345 4.834 13.726 1.00 97.62 170 LEU A C 1
ATOM 1272 O O . LEU A 1 170 ? -3.417 5.834 13.005 1.00 97.62 170 LEU A O 1
ATOM 1276 N N . THR A 1 171 ? -2.334 3.977 13.688 1.00 98.38 171 THR A N 1
ATOM 1277 C CA . THR A 1 171 ? -1.261 4.003 12.697 1.00 98.38 171 THR A CA 1
ATOM 1278 C C . THR A 1 171 ? -1.422 2.790 11.782 1.00 98.38 171 THR A C 1
ATOM 1280 O O . THR A 1 171 ? -1.475 1.656 12.252 1.00 98.38 171 THR A O 1
ATOM 1283 N N . LEU A 1 172 ? -1.525 3.019 10.474 1.00 98.50 172 LEU A N 1
ATOM 1284 C CA . LEU A 1 172 ? -1.498 1.978 9.447 1.00 98.50 172 LEU A CA 1
ATOM 1285 C C . LEU A 1 172 ? -0.090 1.910 8.861 1.00 98.50 172 LEU A C 1
ATOM 1287 O O . LEU A 1 172 ? 0.383 2.902 8.309 1.00 98.50 172 LEU A O 1
ATOM 1291 N N . GLU A 1 173 ? 0.560 0.752 8.924 1.00 98.50 173 GLU A N 1
ATOM 1292 C CA . GLU A 1 173 ? 1.791 0.506 8.174 1.00 98.50 173 GLU A CA 1
ATOM 1293 C C . GLU A 1 173 ? 1.485 -0.350 6.946 1.00 98.50 173 GLU A C 1
ATOM 1295 O O . GLU A 1 173 ? 0.825 -1.389 7.022 1.00 98.50 173 GLU A O 1
ATOM 1300 N N . VAL A 1 174 ? 1.955 0.118 5.793 1.00 98.62 174 VAL A N 1
ATOM 1301 C CA . VAL A 1 174 ? 1.756 -0.515 4.493 1.00 98.62 174 VAL A CA 1
ATOM 1302 C C . VAL A 1 174 ? 3.114 -0.917 3.943 1.00 98.62 174 VAL A C 1
ATOM 1304 O O . VAL A 1 174 ? 3.890 -0.066 3.508 1.00 98.62 174 VAL A O 1
ATOM 1307 N N . GLY A 1 175 ? 3.398 -2.215 3.978 1.00 98.56 175 GLY A N 1
ATOM 1308 C CA . GLY A 1 175 ? 4.530 -2.839 3.307 1.00 98.56 175 GLY A CA 1
ATOM 1309 C C . GLY A 1 175 ? 4.208 -3.129 1.842 1.00 98.56 175 GLY A C 1
ATOM 1310 O O . GLY A 1 175 ? 3.123 -3.625 1.539 1.00 98.56 175 GLY A O 1
ATOM 1311 N N . TYR A 1 176 ? 5.130 -2.826 0.932 1.00 98.56 176 TYR A N 1
ATOM 1312 C CA . TYR A 1 176 ? 4.988 -3.095 -0.500 1.00 98.56 176 TYR A CA 1
ATOM 1313 C C . TYR A 1 176 ? 6.350 -3.215 -1.191 1.00 98.56 176 TYR A C 1
ATOM 1315 O O . TYR A 1 176 ? 7.385 -2.792 -0.672 1.00 98.56 176 TYR A O 1
ATOM 1323 N N . GLN A 1 177 ? 6.352 -3.790 -2.392 1.00 97.50 177 GLN A N 1
ATOM 1324 C CA . GLN A 1 177 ? 7.530 -3.855 -3.252 1.00 97.50 177 GLN A CA 1
ATOM 1325 C C . GLN A 1 177 ? 7.121 -3.724 -4.718 1.00 97.50 177 GLN A C 1
ATOM 1327 O O . GLN A 1 177 ? 6.116 -4.300 -5.143 1.00 97.50 177 GLN A O 1
ATOM 1332 N N . GLY A 1 178 ? 7.930 -3.001 -5.490 1.00 95.88 178 GLY A N 1
ATOM 1333 C CA . GLY A 1 178 ? 7.718 -2.810 -6.918 1.00 95.88 178 GLY A CA 1
ATOM 1334 C C . GLY A 1 178 ? 9.000 -2.782 -7.730 1.00 95.88 178 GLY A C 1
ATOM 1335 O O . GLY A 1 178 ? 10.105 -2.674 -7.190 1.00 95.88 178 GLY A O 1
ATOM 1336 N N . CYS A 1 179 ? 8.831 -2.852 -9.044 1.00 95.56 179 CYS A N 1
ATOM 1337 C CA . CYS A 1 179 ? 9.901 -2.719 -10.020 1.00 95.56 179 CYS A CA 1
ATOM 1338 C C . CYS A 1 179 ? 9.448 -1.850 -11.200 1.00 95.56 179 CYS A C 1
ATOM 1340 O O . CYS A 1 179 ? 8.258 -1.638 -11.431 1.00 95.56 179 CYS A O 1
ATOM 1342 N N . ALA A 1 180 ? 10.421 -1.379 -11.967 1.00 95.25 180 ALA A N 1
ATOM 1343 C CA . ALA A 1 180 ? 10.241 -0.780 -13.274 1.00 95.25 180 ALA A CA 1
ATOM 1344 C C . ALA A 1 180 ? 10.402 -1.845 -14.366 1.00 95.25 180 ALA A C 1
ATOM 1346 O O . ALA A 1 180 ? 11.283 -2.705 -14.289 1.00 95.25 180 ALA A O 1
ATOM 1347 N N . ASP A 1 181 ? 9.622 -1.746 -15.441 1.00 92.56 181 ASP A N 1
ATOM 1348 C CA . ASP A 1 181 ? 9.770 -2.600 -16.626 1.00 92.56 181 ASP A CA 1
ATOM 1349 C C . ASP A 1 181 ? 11.143 -2.446 -17.296 1.00 92.56 181 ASP A C 1
ATOM 1351 O O . ASP A 1 181 ? 11.626 -3.370 -17.946 1.00 92.56 181 ASP A O 1
ATOM 1355 N N . ALA A 1 182 ? 11.811 -1.309 -17.083 1.00 91.38 182 ALA A N 1
ATOM 1356 C CA . ALA A 1 182 ? 13.180 -1.061 -17.530 1.00 91.38 182 ALA A CA 1
ATOM 1357 C C . ALA A 1 182 ? 14.256 -1.827 -16.723 1.00 91.38 182 ALA A C 1
ATOM 1359 O O . ALA A 1 182 ? 15.446 -1.646 -16.972 1.00 91.38 182 ALA A O 1
ATOM 1360 N N . GLY A 1 183 ? 13.860 -2.699 -15.786 1.00 89.19 183 GLY A N 1
ATOM 1361 C CA . GLY A 1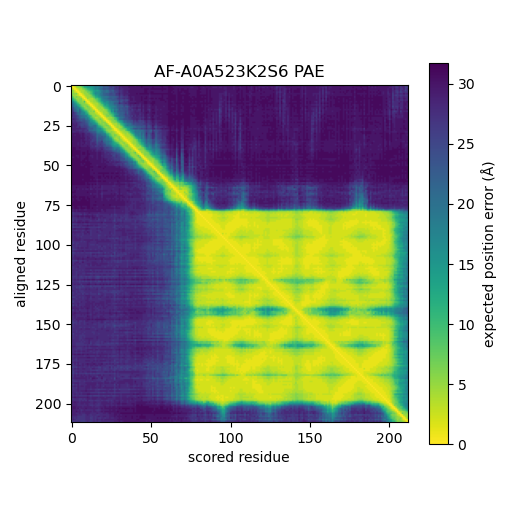 183 ? 14.745 -3.681 -15.150 1.00 89.19 183 GLY A CA 1
ATOM 1362 C C . GLY A 1 183 ? 15.279 -3.305 -13.765 1.00 89.19 183 GLY A C 1
ATOM 1363 O O . GLY A 1 183 ? 16.125 -4.023 -13.237 1.00 89.19 183 GLY A O 1
ATOM 1364 N N . LEU A 1 184 ? 14.794 -2.215 -13.159 1.00 91.94 184 LEU A N 1
ATOM 1365 C CA . LEU A 1 184 ? 15.123 -1.844 -11.779 1.00 91.94 184 LEU A CA 1
ATOM 1366 C C . LEU A 1 184 ? 14.069 -2.382 -10.813 1.00 91.94 184 LEU A C 1
ATOM 1368 O O . LEU A 1 184 ? 12.887 -2.108 -10.983 1.00 91.94 184 LEU A O 1
ATOM 1372 N N . CYS A 1 185 ? 14.494 -3.062 -9.752 1.00 93.62 185 CYS A N 1
ATOM 1373 C CA . CYS A 1 185 ? 13.621 -3.454 -8.649 1.00 93.62 185 CYS A CA 1
ATOM 1374 C C . CYS A 1 185 ? 13.995 -2.710 -7.371 1.00 93.62 185 CYS A C 1
ATOM 1376 O O . CYS A 1 185 ? 15.159 -2.705 -6.969 1.00 93.62 185 CYS A O 1
ATOM 1378 N N . TYR A 1 186 ? 12.999 -2.111 -6.720 1.00 95.50 186 TYR A N 1
ATOM 1379 C CA . TYR A 1 186 ? 13.190 -1.444 -5.437 1.00 95.50 186 TYR A CA 1
ATOM 1380 C C . TYR A 1 186 ? 13.199 -2.483 -4.303 1.00 95.50 186 TYR A C 1
ATOM 1382 O O . TYR A 1 186 ? 12.559 -3.540 -4.415 1.00 95.50 186 TYR A O 1
ATOM 1390 N N . PRO A 1 187 ? 13.918 -2.223 -3.196 1.00 96.25 187 PRO A N 1
ATOM 1391 C CA . PRO A 1 187 ? 13.810 -3.053 -2.001 1.00 96.25 187 PRO A CA 1
ATOM 1392 C C . PRO A 1 187 ? 12.380 -3.005 -1.428 1.00 96.25 187 PRO A C 1
ATOM 1394 O O . PRO A 1 187 ? 11.611 -2.105 -1.774 1.00 96.25 187 PRO A O 1
ATOM 1397 N N . PRO A 1 188 ? 12.002 -3.945 -0.544 1.00 97.56 188 PRO A N 1
ATOM 1398 C CA . PRO A 1 188 ? 10.766 -3.830 0.222 1.00 97.56 188 PRO A CA 1
ATOM 1399 C C . PRO A 1 188 ? 10.723 -2.509 0.997 1.00 97.56 188 PRO A C 1
ATOM 1401 O O . PRO A 1 188 ? 11.704 -2.127 1.638 1.00 97.56 188 PRO A O 1
ATOM 1404 N N . MET A 1 189 ? 9.587 -1.823 0.936 1.00 98.12 189 MET A N 1
ATOM 1405 C CA . MET A 1 189 ? 9.363 -0.530 1.576 1.00 98.12 189 MET A CA 1
ATOM 1406 C C . MET A 1 189 ? 8.162 -0.603 2.504 1.00 98.12 189 MET A C 1
ATOM 1408 O O . MET A 1 189 ? 7.218 -1.342 2.235 1.00 98.12 189 MET A O 1
ATOM 1412 N N . THR A 1 190 ? 8.180 0.218 3.550 1.00 98.25 190 THR A N 1
ATOM 1413 C CA . THR A 1 190 ? 7.053 0.383 4.468 1.00 98.25 190 THR A CA 1
ATOM 1414 C C . THR A 1 190 ? 6.716 1.860 4.595 1.00 98.25 190 THR A C 1
ATOM 1416 O O . THR A 1 190 ? 7.603 2.689 4.801 1.00 98.25 190 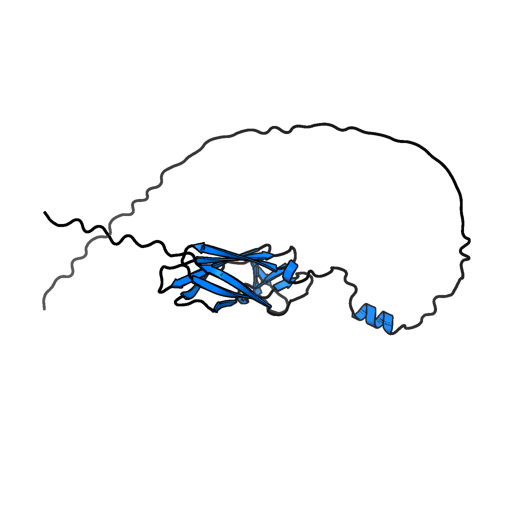THR A O 1
ATOM 1419 N N . LYS A 1 191 ? 5.429 2.194 4.486 1.00 98.06 191 LYS A N 1
ATOM 1420 C CA . LYS A 1 191 ? 4.899 3.537 4.740 1.00 98.06 191 LYS A CA 1
ATOM 1421 C C . LYS A 1 191 ? 3.972 3.496 5.944 1.00 98.06 191 LYS A C 1
ATOM 1423 O O . LYS A 1 191 ? 3.020 2.723 5.948 1.00 98.06 191 LYS A O 1
ATOM 1428 N N . SER A 1 192 ? 4.239 4.339 6.936 1.00 98.06 192 SER A N 1
ATOM 1429 C CA . SER A 1 192 ? 3.387 4.495 8.116 1.00 98.06 192 SER A CA 1
ATOM 1430 C C . SER A 1 192 ? 2.517 5.736 7.953 1.00 98.06 192 SER A C 1
ATOM 1432 O O . SER A 1 192 ? 3.028 6.826 7.694 1.00 98.06 192 SER A O 1
ATOM 1434 N N . VAL A 1 193 ? 1.205 5.577 8.105 1.00 98.06 193 VAL A N 1
ATOM 1435 C CA . VAL A 1 193 ? 0.226 6.657 7.983 1.00 98.06 193 VAL A CA 1
ATOM 1436 C C . VAL A 1 193 ? -0.639 6.694 9.234 1.00 98.06 193 VAL A C 1
ATOM 1438 O O . VAL A 1 193 ? -1.256 5.698 9.599 1.00 98.06 193 VAL A O 1
ATOM 1441 N N . ALA A 1 194 ? -0.688 7.848 9.896 1.00 97.88 194 ALA A N 1
ATOM 1442 C CA . ALA A 1 194 ? -1.588 8.076 11.019 1.00 97.88 194 ALA A CA 1
ATOM 1443 C C . ALA A 1 194 ? -2.960 8.530 10.504 1.00 97.88 194 ALA A C 1
ATOM 1445 O O . ALA A 1 194 ? -3.052 9.461 9.702 1.00 97.88 194 ALA A O 1
ATOM 1446 N N . LEU A 1 195 ? -4.029 7.897 10.982 1.00 97.31 195 LEU A N 1
ATOM 1447 C CA . LEU A 1 195 ? -5.402 8.246 10.632 1.00 97.31 195 LEU A CA 1
ATOM 1448 C C . LEU A 1 195 ? -6.365 7.939 11.780 1.00 97.31 195 LEU A C 1
ATOM 1450 O O . LEU A 1 195 ? -6.005 7.334 12.784 1.00 97.31 195 LEU A O 1
ATOM 1454 N N . THR A 1 196 ? -7.607 8.395 11.650 1.00 96.88 196 THR A N 1
ATOM 1455 C CA . THR A 1 196 ? -8.654 8.159 12.647 1.00 96.88 196 THR A CA 1
ATOM 1456 C C . THR A 1 196 ? -9.812 7.423 11.997 1.00 96.88 196 THR A C 1
ATOM 1458 O O . THR A 1 196 ? -10.388 7.921 11.030 1.00 96.88 196 THR A O 1
ATOM 1461 N N . LEU A 1 197 ? -10.190 6.269 12.549 1.00 96.62 197 LEU A N 1
ATOM 1462 C CA . LEU A 1 197 ? -11.469 5.644 12.228 1.00 96.62 197 LEU A CA 1
ATOM 1463 C C . LEU A 1 197 ? -12.601 6.486 12.820 1.00 96.62 197 LEU A C 1
ATOM 1465 O O . LEU A 1 197 ? -12.556 6.810 14.016 1.00 96.62 197 LEU A O 1
ATOM 1469 N N . PRO A 1 198 ? -13.636 6.827 12.036 1.00 96.31 198 PRO A N 1
ATOM 1470 C CA . PRO A 1 198 ? -14.780 7.554 12.554 1.00 96.31 198 PRO A CA 1
ATOM 1471 C C . PRO A 1 198 ? -15.550 6.707 13.576 1.00 96.31 198 PRO A C 1
ATOM 1473 O O . PRO A 1 198 ? -15.387 5.487 13.685 1.00 96.31 198 PRO A O 1
ATOM 1476 N N . ALA A 1 199 ? -16.403 7.371 14.354 1.00 94.75 199 ALA A N 1
ATOM 1477 C CA . ALA A 1 199 ? -17.299 6.684 15.273 1.00 94.75 199 ALA A CA 1
ATOM 1478 C C . ALA A 1 199 ? -18.257 5.759 14.503 1.00 94.75 199 ALA A C 1
ATOM 1480 O O . ALA A 1 199 ? -18.807 6.143 13.467 1.00 94.75 199 ALA A O 1
ATOM 1481 N N . ALA A 1 200 ? -18.474 4.555 15.028 1.00 88.81 200 ALA A N 1
ATOM 1482 C CA . ALA A 1 200 ? -19.469 3.641 14.494 1.00 88.81 200 ALA A CA 1
ATOM 1483 C C . ALA A 1 200 ? -20.872 4.210 14.737 1.00 88.81 200 ALA A C 1
ATOM 1485 O O . ALA A 1 200 ? -21.151 4.711 15.835 1.00 88.81 200 ALA A O 1
ATOM 1486 N N . PRO A 1 201 ? -21.781 4.141 13.749 1.00 81.81 201 PRO A N 1
ATOM 1487 C CA . PRO A 1 201 ? -23.156 4.548 13.970 1.00 81.81 201 PRO A CA 1
ATOM 1488 C C . PRO A 1 201 ? -23.737 3.699 15.102 1.00 81.81 201 PRO A C 1
ATOM 1490 O O . PRO A 1 201 ? -23.663 2.470 15.076 1.00 81.81 201 PRO A O 1
ATOM 1493 N N . ALA A 1 202 ? -24.320 4.353 16.108 1.00 72.94 202 ALA A N 1
ATOM 1494 C CA . ALA A 1 202 ? -25.035 3.650 17.160 1.00 72.94 202 ALA A CA 1
ATOM 1495 C C . ALA A 1 202 ? -26.138 2.807 16.506 1.00 72.94 202 ALA A C 1
ATOM 1497 O O . ALA A 1 202 ? -27.078 3.356 15.921 1.00 72.94 202 ALA A O 1
ATOM 1498 N N . GLN A 1 203 ? -26.026 1.477 16.575 1.00 62.12 203 GLN A N 1
ATOM 1499 C CA . GLN A 1 203 ? -27.131 0.615 16.181 1.00 62.12 203 GLN A CA 1
ATOM 1500 C C . GLN A 1 203 ? -28.319 0.988 17.069 1.00 62.12 203 GLN A C 1
ATOM 1502 O O . GLN A 1 203 ? -28.265 0.809 18.287 1.00 62.12 203 GLN A O 1
ATOM 1507 N N . ARG A 1 204 ? -29.377 1.557 16.474 1.00 48.34 204 ARG A N 1
ATOM 1508 C CA . ARG A 1 204 ? -30.653 1.757 17.165 1.00 48.34 204 ARG A CA 1
ATOM 1509 C C . ARG A 1 204 ? -31.142 0.377 17.580 1.00 48.34 204 ARG A C 1
ATOM 1511 O O . ARG A 1 204 ? -31.681 -0.360 16.759 1.00 48.34 204 ARG A O 1
ATOM 1518 N N . GLN A 1 205 ? -30.901 0.027 18.840 1.00 54.16 205 GLN A N 1
ATOM 1519 C CA . GLN A 1 205 ? -31.483 -1.148 19.464 1.00 54.16 205 GLN A CA 1
ATOM 1520 C C . GLN A 1 205 ? -32.993 -1.061 19.253 1.00 54.16 205 GLN A C 1
ATOM 1522 O O . GLN A 1 205 ? -33.603 -0.019 19.506 1.00 54.16 205 GLN A O 1
ATOM 1527 N N . GLY A 1 206 ? -33.544 -2.120 18.664 1.00 53.09 206 GLY A N 1
ATOM 1528 C CA . GLY A 1 206 ? -34.917 -2.172 18.196 1.00 53.09 206 GLY A CA 1
ATOM 1529 C C . GLY A 1 206 ? -35.892 -1.663 19.249 1.00 53.09 206 GLY A C 1
ATOM 1530 O O . GLY A 1 206 ? -35.908 -2.135 20.383 1.00 53.09 206 GLY A O 1
ATOM 1531 N N . LEU A 1 207 ? -36.703 -0.697 18.825 1.00 62.00 207 LEU A N 1
ATOM 1532 C CA . LEU A 1 207 ? -37.945 -0.287 19.459 1.00 62.00 207 LEU A CA 1
ATOM 1533 C C . LEU A 1 207 ? -38.760 -1.543 19.802 1.00 62.00 207 LEU A C 1
ATOM 1535 O O . LEU A 1 207 ? -39.342 -2.173 18.919 1.00 62.00 207 LEU A O 1
ATOM 1539 N N . THR A 1 208 ? -38.777 -1.926 21.075 1.00 62.94 208 THR A N 1
ATOM 1540 C CA . THR A 1 208 ? -39.659 -2.970 21.587 1.00 62.94 208 THR A CA 1
ATOM 1541 C C . THR A 1 208 ? -41.092 -2.441 21.542 1.00 62.94 208 THR A C 1
ATOM 1543 O O . THR A 1 208 ? -41.520 -1.652 22.380 1.00 62.94 208 THR A O 1
ATOM 1546 N N . ILE A 1 209 ? -41.845 -2.844 20.519 1.00 68.69 209 ILE A N 1
ATOM 1547 C CA . ILE A 1 209 ? -43.300 -2.682 20.492 1.00 68.69 209 ILE A CA 1
ATOM 1548 C C . ILE A 1 209 ? -43.852 -3.671 21.529 1.00 68.69 209 ILE A C 1
ATOM 1550 O O . ILE A 1 209 ? -43.738 -4.883 21.351 1.00 68.69 209 ILE A O 1
ATOM 1554 N N . GLY A 1 210 ? -44.354 -3.154 22.653 1.00 67.31 210 GLY A N 1
ATOM 1555 C CA . GLY A 1 210 ? -44.914 -3.960 23.741 1.00 67.31 210 GLY A CA 1
ATOM 1556 C C . GLY A 1 210 ? -46.233 -4.646 23.352 1.00 67.31 210 GLY A C 1
ATOM 1557 O O . GLY A 1 210 ? -46.942 -4.140 22.479 1.00 67.31 210 GLY A O 1
ATOM 1558 N N . PRO A 1 211 ? -46.582 -5.785 23.978 1.00 73.19 211 PRO A N 1
ATOM 1559 C CA . PRO A 1 211 ? -47.864 -6.437 23.752 1.00 73.19 211 PRO A CA 1
ATOM 1560 C C . PRO A 1 211 ? -48.973 -5.668 24.485 1.00 73.19 211 PRO A C 1
ATOM 1562 O O . PRO A 1 211 ? -48.837 -5.359 25.671 1.00 73.19 211 PRO A O 1
ATOM 1565 N N . GLY A 1 212 ? -50.034 -5.334 23.748 1.00 68.94 212 GLY A N 1
ATOM 1566 C CA . GLY A 1 212 ? -51.316 -4.875 24.292 1.00 68.94 212 GLY A CA 1
ATOM 1567 C C . GLY A 1 212 ? -52.233 -6.035 24.647 1.00 68.94 212 GLY A C 1
ATOM 1568 O O . GLY A 1 212 ? -51.996 -7.151 24.130 1.00 68.94 212 GLY A O 1
#

Sequence (212 aa):
MSGNVEPVSAHRITSVQRRCGRAAGASIPARLLLVALLVGSGGALADHAPDHRASSAAPESGFNPLSILQQLTGNSVNEFLDPEVAYVLTTEARDADTLVARFDIADGYYLYRDKFNFTVSDASGVVLGSTQLPDGKIKDDAYFGRMEVYYHGVEAVLLMQRATTGAVPLTLEVGYQGCADAGLCYPPMTKSVALTLPAAPAQRQGLTIGPG

Solvent-accessible surface area (backbone atoms only — not comparable to full-atom values): 13923 Å² total; per-residue (Å²): 143,86,83,83,88,79,87,83,77,92,80,79,92,80,86,85,85,82,80,93,84,89,80,86,89,82,84,84,80,90,74,92,81,81,89,82,88,79,89,85,81,88,81,86,92,82,91,81,86,76,91,76,76,84,75,88,71,75,85,75,89,65,88,51,70,64,60,52,48,52,60,73,66,53,87,63,86,68,79,75,71,56,65,71,71,35,49,36,76,48,74,47,60,80,41,51,45,32,38,39,44,34,36,44,29,35,90,64,31,35,36,40,62,88,45,57,43,80,48,69,42,80,34,84,60,47,45,76,58,58,76,46,66,73,91,61,46,82,41,81,40,96,86,78,37,80,41,44,28,36,58,55,43,50,63,35,43,37,34,46,42,67,80,65,49,60,65,41,53,31,34,41,37,42,32,36,31,36,36,34,78,91,73,52,70,56,71,82,44,72,48,79,44,80,50,57,33,47,49,42,79,78,76,78,74,73,83,79,82,75,89,129

Foldseek 3Di:
DDDDDDDDDDDDDDDDDDDDDDDDDDDDDDDDDDDDDDDDDDDDDDDDDDDPPDPPDDPPPDPPVVVVVVVVVDPPPPPDDDVCVQWPWDKDQPAQFKIKIKTFGDPQKKWFPVQKDKAKPQWVQKGWDDKDWDWADWDQDPPPGTTGIHDRMTMIMITMDGPFQAKTKIKMKIWIWMAGNVDGTDDIDIDIDIDIRHGHPPDPPDDPPDDD

Secondary structure (DSSP, 8-state):
----------------------------------------------------------------HHHHHHHHT------PPPHHHHEEEEEEE-SSSEEEEEEEE-TTEEEEGGG-EEEEES-TTEEEEEEE----EEEEETTTEEEEEEESEEEEEEEEEES--S-EEEEEEEEE-EEETTS-BPPPEEEEEEEEEPPPP-----------

Nearest PDB structures (foldseek):
  6dnv-assembly2_B  TM=8.928E-01  e=1.448E-11  Neisseria meningitidis alpha14
  2k9f-assembly1_B  TM=8.593E-01  e=2.682E-08  Neisseria meningitidis serogroup B
  6fq0-assembly2_C  TM=4.345E-01  e=7.860E-02  Acinetobacter baumannii
  6k73-assembly1_A  TM=5.109E-01  e=7.054E-01  Escherichia coli
  4wem-assembly1_A  TM=2.798E-01  e=1.129E+00  Escherichia coli